Protein 8DA2 (pdb70)

B-factor: mean 74.48, std 12.37, range [30.0, 143.14]

Foldseek 3Di:
DADAPVLNVVLVVLLVVVVVVLVVQADCPAQLADADADLELVRLQVPDDDPPPGFFAYSVLLQLQLLLLQQQLHLFARGSGGHLSQQQSLLLSCQLPVHRSHSHPDPVSVVVSCVVDPDTFKDKDFAAPCLQPWPADCDQDQDVVVNVPDPANTHNASLRVVSLVQSHDSVVQCVSVVPDPSNDGRDMGMGGPHDHAFDLQFAAWECEQVSQKIWTAGSVSRTRHMFRKHFFDPPAAADAGKAFAAAQDPPDDDDDDCVPDDAAQPPPVGHDDDDDDDDDEDEAEDDDPVHDGRGHIYGHHNVVVSVRVRDDGGHMYGYHD

Sequence (321 aa):
QTQITAQEQNDLNRASTTLQNLQKAEDPNADSGIAAVSWTLDGLNNAEWYENIGKGQLPVYARAHVMLNNAHASPGAIDGMSGKNTLKAIASFQQMNGLSPTGELTKETWDALVAKQNKPAFIEYTITDADLKGPYAQSIPSDYALQAKMKGLYYTRVSEMLGEKFHIDEAFLKKINPTATFKKVGEKIIVPNVRNDLPEDIHLIIAHKGAKQLYLFNSRNQMIASFPATIGSTDTPSPTGTYKVVGVARNPWYSYSPLSLPPGPNAPVGNIWIGLSKKSFGIHGTPNPSLISHGCIRLTNWDANDLGNKVRSGVTVKFLE

Solvent-accessible surface area: 18037 Å² total; per-residue (Å²): 148,134,110,68,58,81,105,26,83,67,10,2,80,97,0,8,70,38,1,79,82,11,66,162,43,41,47,96,114,5,64,1,9,59,66,107,144,56,36,79,52,97,23,0,27,100,9,134,65,103,135,143,24,19,107,10,60,30,19,4,3,0,38,2,4,0,3,0,1,23,9,40,0,1,4,1,40,0,41,0,66,2,15,143,71,4,4,19,0,1,4,0,0,2,54,55,48,78,29,79,28,24,0,79,13,35,91,114,1,12,68,31,0,44,84,133,22,160,70,71,1,1,61,105,40,63,0,48,80,76,8,49,158,34,92,58,13,185,64,37,36,92,78,108,49,97,28,72,160,58,184,19,107,74,72,30,95,21,4,21,45,0,2,37,88,26,18,4,50,37,70,4,0,90,93,2,12,114,126,22,77,14,162,141,69,44,32,126,3,28,0,0,22,26,147,13,72,6,42,97,62,10,63,2,0,0,0,1,51,34,4,119,2,0,2,0,0,3,59,137,37,105,5,19,0,0,0,15,7,62,10,11,37,125,149,64,87,10,12,133,34,48,87,93,28,134,52,71,82,125,147,102,238,174,104,128,98,148,220,108,108,108,133,21,107,149,26,114,93,22,110,133,195,144,52,152,101,201,133,110,61,35,50,77,23,30,71,32,126,95,28,177,99,51,0,36,4,82,3,29,48,24,1,19,69,27,6,12,92,54,17,136,80,32,11,11,10,48,7,21,119

InterPro domains:
  IPR002477 Peptidoglycan binding-like [PF01471] (145-191)
  IPR005490 L,D-transpeptidase catalytic domain [PF03734] (282-410)
  IPR005490 L,D-transpeptidase catalytic domain [PS52029] (281-413)
  IPR005490 L,D-transpeptidase catalytic domain [cd16913] (282-410)
  IPR036365 PGBD-like superfamily [SSF47090] (144-194)
  IPR036366 PGBD superfamily [G3DSA:1.10.101.10] (140-202)
  IPR038063 L,D-transpeptidase catalytic domain-like [G3DSA:2.40.440.10] (278-412)
  IPR038063 L,D-transpeptidase catalytic domain-like [SSF141523] (282-410)
  IPR050979 Bacterial L,D-transpeptidase [PTHR30582] (223-412)

Secondary structure (DSSP, 8-state):
-----HHHHHHHHHHHHHHHHHHHH--TT-GGG------SHHHHHT----S---SSB-HHHHHHHHHHHHTTB--SSB-SB-SHHHHHHHHHHHHTTTS-------HHHHHHHHHT--S-SEEEEE--HHHHH----S---SSHHHHHTSS----SSHHHHHHHHTTB-HHHHHHT-TT--S-STT-EEEEE-------S---EEEEETTTTEEEEE-TTS-EEEEEE-EES-TTS----S-EE------SPPP---------STTSSSTT---PPPP----EE----TT----S-EE--HHHHHHHHHHPPTT-EEEEE-

Organism: Acinetobacter baumannii (NCBI:txid470)

Nearest PDB structures (foldseek):
  8da2-assembly1_A  TM=1.003E+00  e=8.527E-72  Acinetobacter baumannii
  8j65-assembly2_B  TM=6.191E-01  e=1.105E-04  Mycobacterium tuberculosis
  5dcc-assembly2_B  TM=6.128E-01  e=1.819E-04  Mycobacterium tuberculosis CDC1551
  5uwv-assembly6_F  TM=6.429E-01  e=2.643E-04  Mycobacteroides abscessus ATCC 19977
  5ao7-assembly1_A  TM=9.140E-01  e=1.616E-01  Pseudomonas aeruginosa

Radius of gyration: 21.95 Å; Cα contacts (8 Å, |Δi|>4): 570; chains: 1; bounding box: 51×39×76 Å

Structure (mmCIF, N/CA/C/O backbone):
data_8DA2
#
_entry.id   8DA2
#
_cell.length_a   91.473
_cell.length_b   91.473
_cell.length_c   105.110
_cell.angle_alpha   90.000
_cell.angle_beta   90.000
_cell.angle_gamma   120.000
#
_symmetry.space_group_name_H-M   'P 32 2 1'
#
loop_
_entity.id
_entity.type
_entity.pdbx_description
1 polymer 'L,D-transpeptidase family protein'
2 water water
#
loop_
_atom_site.group_PDB
_atom_site.id
_atom_site.type_symbol
_atom_site.label_atom_id
_atom_site.label_alt_id
_atom_site.label_comp_id
_atom_site.label_asym_id
_atom_site.label_entity_id
_atom_site.label_seq_id
_atom_site.pdbx_PDB_ins_code
_atom_site.Cartn_x
_atom_site.Cartn_y
_atom_site.Cartn_z
_atom_site.occupancy
_atom_site.B_iso_or_equiv
_atom_site.auth_seq_id
_atom_site.auth_comp_id
_atom_site.auth_asym_id
_atom_site.auth_atom_id
_atom_site.pdbx_PDB_model_num
ATOM 1 N N . GLN A 1 37 ? -27.266 24.375 -23.391 1.00 30.00 37 GLN A N 1
ATOM 2 C CA . GLN A 1 37 ? -26.225 24.765 -22.410 1.00 30.00 37 GLN A CA 1
ATOM 3 C C . GLN A 1 37 ? -26.260 26.281 -22.188 1.00 30.00 37 GLN A C 1
ATOM 4 O O . GLN A 1 37 ? -25.526 26.759 -21.306 1.00 30.00 37 GLN A O 1
ATOM 6 N N . THR A 1 38 ? -27.076 27.002 -22.960 1.00 131.16 38 THR A N 1
ATOM 7 C CA . THR A 1 38 ? -27.229 28.467 -22.774 1.00 130.98 38 THR A CA 1
ATOM 8 C C . THR A 1 38 ? -28.637 28.840 -23.220 1.00 132.82 38 THR A C 1
ATOM 9 O O . THR A 1 38 ? -28.874 30.027 -23.495 1.00 137.98 38 THR A O 1
ATOM 13 N N . GLN A 1 39 ? -29.533 27.855 -23.270 1.00 136.15 39 GLN A N 1
ATOM 14 C CA . GLN A 1 39 ? -30.910 28.089 -23.774 1.00 137.94 39 GLN A CA 1
ATOM 15 C C . GLN A 1 39 ? -31.689 29.016 -22.843 1.00 135.05 39 GLN A C 1
ATOM 16 O O . GLN A 1 39 ? -31.146 29.384 -21.791 1.00 143.14 39 GLN A O 1
ATOM 22 N N . ILE A 1 40 ? -32.918 29.366 -23.228 1.00 120.25 40 ILE A N 1
ATOM 23 C CA . ILE A 1 40 ? -33.801 30.210 -22.373 1.00 110.90 40 ILE A CA 1
ATOM 24 C C . ILE A 1 40 ? -35.164 30.309 -23.068 1.00 105.58 40 ILE A C 1
ATOM 25 O O . ILE A 1 40 ? -35.418 31.308 -23.761 1.00 121.06 40 ILE A O 1
ATOM 30 N N . THR A 1 41 ? -36.003 29.288 -22.907 1.00 95.98 41 THR A N 1
ATOM 31 C CA . THR A 1 41 ? -37.362 29.350 -23.492 1.00 94.51 41 THR A CA 1
ATOM 32 C C . THR A 1 41 ? -37.964 30.719 -23.189 1.00 90.33 41 THR A C 1
ATOM 33 O O . THR A 1 41 ? -37.683 31.268 -22.117 1.00 89.62 41 THR A O 1
ATOM 37 N N . ALA A 1 42 ? -38.775 31.237 -24.103 1.00 90.62 42 ALA A N 1
ATOM 38 C CA . ALA A 1 42 ? -39.438 32.536 -23.873 1.00 89.97 42 ALA A CA 1
ATOM 39 C C . ALA A 1 42 ? -40.194 32.491 -22.547 1.00 88.08 42 ALA A C 1
ATOM 40 O O . ALA A 1 42 ? -40.093 33.451 -21.779 1.00 87.20 42 ALA A O 1
ATOM 42 N N . GLN A 1 43 ? -40.936 31.411 -22.311 1.00 88.02 43 GLN A N 1
ATOM 43 C CA . GLN A 1 43 ? -41.698 31.277 -21.047 1.00 87.11 43 GLN A CA 1
ATOM 44 C C . GLN A 1 43 ? -40.782 31.700 -19.905 1.00 85.37 43 GLN A C 1
ATOM 45 O O . GLN A 1 43 ? -41.191 32.554 -19.113 1.00 83.56 43 GLN A O 1
ATOM 51 N N . GLU A 1 44 ? -39.584 31.125 -19.851 1.00 86.70 44 GLU A N 1
ATOM 52 C CA . GLU A 1 44 ? -38.615 31.506 -18.798 1.00 87.51 44 GLU A CA 1
ATOM 53 C C . GLU A 1 44 ? -38.481 33.025 -18.802 1.00 84.37 44 GLU A C 1
ATOM 54 O O . GLU A 1 44 ? -38.858 33.657 -17.807 1.00 83.32 44 GLU A O 1
ATOM 60 N N . GLN A 1 45 ? -37.966 33.573 -19.898 1.00 86.66 45 GLN A N 1
ATOM 61 C CA . GLN A 1 45 ? -37.777 35.038 -19.989 1.00 87.06 45 GLN A CA 1
ATOM 62 C C . GLN A 1 45 ? -39.037 35.717 -19.465 1.00 85.30 45 GLN A C 1
ATOM 63 O O . GLN A 1 45 ? -38.932 36.543 -18.546 1.00 84.81 45 GLN A O 1
ATOM 69 N N . ASN A 1 46 ? -40.182 35.369 -20.040 1.00 84.78 46 ASN A N 1
ATOM 70 C CA . ASN A 1 46 ? -41.462 35.958 -19.584 1.00 86.34 46 ASN A CA 1
ATOM 71 C C . ASN A 1 46 ? -41.569 35.776 -18.075 1.00 82.29 46 ASN A C 1
ATOM 72 O O . ASN A 1 46 ? -41.761 36.781 -17.375 1.00 81.37 46 ASN A O 1
ATOM 77 N N . ASP A 1 47 ? -41.439 34.537 -17.599 1.00 82.25 47 ASP A N 1
ATOM 78 C CA . ASP A 1 47 ? -41.642 34.318 -16.168 1.00 80.37 47 ASP A CA 1
ATOM 79 C C . ASP A 1 47 ? -40.767 35.248 -15.335 1.00 79.71 47 ASP A C 1
ATOM 80 O O . ASP A 1 47 ? -41.217 35.799 -14.325 1.00 78.62 47 ASP A O 1
ATOM 85 N N . LEU A 1 48 ? -39.523 35.453 -15.773 1.00 80.62 48 LEU A N 1
ATOM 86 C CA . LEU A 1 48 ? -38.591 36.339 -15.085 1.00 80.35 48 LEU A CA 1
ATOM 87 C C . LEU A 1 48 ? -39.015 37.802 -15.199 1.00 80.36 48 LEU A C 1
ATOM 88 O O . LEU A 1 48 ? -38.926 38.555 -14.225 1.00 79.56 48 LEU A O 1
ATOM 93 N N . ASN A 1 49 ? -39.456 38.229 -16.388 1.00 81.35 49 ASN A N 1
ATOM 94 C CA . ASN A 1 49 ? -39.931 39.600 -16.564 1.00 81.45 49 ASN A CA 1
ATOM 95 C C . ASN A 1 49 ? -41.105 39.883 -15.644 1.00 80.18 49 ASN A C 1
ATOM 96 O O . ASN A 1 49 ? -41.172 40.933 -14.992 1.00 79.71 49 ASN A O 1
ATOM 101 N N . ARG A 1 50 ? -42.048 38.947 -15.594 1.00 79.70 50 ARG A N 1
ATOM 102 C CA . ARG A 1 50 ? -43.176 39.065 -14.694 1.00 78.52 50 ARG A CA 1
ATOM 103 C C . ARG A 1 50 ? -42.702 39.293 -13.271 1.00 77.46 50 ARG A C 1
ATOM 104 O O . ARG A 1 50 ? -43.116 40.246 -12.602 1.00 76.91 50 ARG A O 1
ATOM 112 N N . ALA A 1 51 ? -41.807 38.426 -12.804 1.00 77.26 51 ALA A N 1
ATOM 113 C CA . ALA A 1 51 ? -41.346 38.498 -11.427 1.00 76.30 51 ALA A CA 1
ATOM 114 C C . ALA A 1 51 ? -40.666 39.833 -11.145 1.00 76.48 51 ALA A C 1
ATOM 115 O O . ALA A 1 51 ? -41.020 40.528 -10.185 1.00 75.73 51 ALA A O 1
ATOM 117 N N . SER A 1 52 ? -39.721 40.234 -11.999 1.00 77.56 52 SER A N 1
ATOM 118 C CA . SER A 1 52 ? -38.936 41.440 -11.743 1.00 77.83 52 SER A CA 1
ATOM 119 C C . SER A 1 52 ? -39.783 42.703 -11.682 1.00 77.72 52 SER A C 1
ATOM 120 O O . SER A 1 52 ? -39.312 43.723 -11.175 1.00 77.72 52 SER A O 1
ATOM 123 N N . THR A 1 53 ? -41.010 42.671 -12.193 1.00 77.71 53 THR A N 1
ATOM 124 C CA . THR A 1 53 ? -41.883 43.836 -12.103 1.00 77.62 53 THR A CA 1
ATOM 125 C C . THR A 1 53 ? -42.626 43.871 -10.776 1.00 76.38 53 THR A C 1
ATOM 126 O O . THR A 1 53 ? -42.886 44.947 -10.228 1.00 76.20 53 THR A O 1
ATOM 130 N N . THR A 1 54 ? -42.996 42.700 -10.269 1.00 75.62 54 THR A N 1
ATOM 131 C CA . THR A 1 54 ? -43.429 42.593 -8.890 1.00 74.49 54 THR A CA 1
ATOM 132 C C . THR A 1 54 ? -42.374 43.164 -7.939 1.00 74.29 54 THR A C 1
ATOM 133 O O . THR A 1 54 ? -42.699 43.944 -7.035 1.00 73.82 54 THR A O 1
ATOM 137 N N . LEU A 1 55 ? -41.099 42.842 -8.172 1.00 74.75 55 LEU A N 1
ATOM 138 C CA . LEU A 1 55 ? -40.028 43.351 -7.323 1.00 74.65 55 LEU A CA 1
ATOM 139 C C . LEU A 1 55 ? -39.838 44.854 -7.481 1.00 75.22 55 LEU A C 1
ATOM 140 O O . LEU A 1 55 ? -39.745 45.579 -6.487 1.00 75.71 55 LEU A O 1
ATOM 145 N N . GLN A 1 56 ? -39.723 45.342 -8.715 1.00 76.23 56 GLN A N 1
ATOM 146 C CA . GLN A 1 56 ? -39.518 46.775 -8.913 1.00 76.88 56 GLN A CA 1
ATOM 147 C C . GLN A 1 56 ? -40.625 47.572 -8.247 1.00 76.35 56 GLN A C 1
ATOM 148 O O . GLN A 1 56 ? -40.369 48.625 -7.649 1.00 80.49 56 GLN A O 1
ATOM 154 N N . ASN A 1 57 ? -41.866 47.078 -8.331 1.00 75.87 57 ASN A N 1
ATOM 155 C CA . ASN A 1 57 ? -42.967 47.685 -7.582 1.00 77.38 57 ASN A CA 1
ATOM 156 C C . ASN A 1 57 ? -42.801 47.505 -6.084 1.00 74.39 57 ASN A C 1
ATOM 157 O O . ASN A 1 57 ? -42.988 48.456 -5.319 1.00 77.77 57 ASN A O 1
ATOM 162 N N . LEU A 1 58 ? -42.493 46.282 -5.646 1.00 73.78 58 LEU A N 1
ATOM 163 C CA . LEU A 1 58 ? -42.231 46.040 -4.231 1.00 72.99 58 LEU A CA 1
ATOM 164 C C . LEU A 1 58 ? -41.283 47.075 -3.660 1.00 73.32 58 LEU A C 1
ATOM 165 O O . LEU A 1 58 ? -41.531 47.627 -2.585 1.00 76.85 58 LEU A O 1
ATOM 170 N N . GLN A 1 59 ? -40.198 47.369 -4.369 1.00 74.11 59 GLN A N 1
ATOM 171 C CA . GLN A 1 59 ? -39.269 48.361 -3.852 1.00 74.50 59 GLN A CA 1
ATOM 172 C C . GLN A 1 59 ? -39.881 49.752 -3.847 1.00 74.89 59 GLN A C 1
ATOM 173 O O . GLN A 1 59 ? -39.617 50.548 -2.940 1.00 77.98 59 GLN A O 1
ATOM 179 N N . LYS A 1 60 ? -40.698 50.074 -4.842 1.00 75.88 60 LYS A N 1
ATOM 180 C CA . LYS A 1 60 ? -41.337 51.381 -4.812 1.00 76.36 60 LYS A CA 1
ATOM 181 C C . LYS A 1 60 ? -42.253 51.546 -3.603 1.00 74.97 60 LYS A C 1
ATOM 182 O O . LYS A 1 60 ? -42.483 52.678 -3.165 1.00 75.28 60 LYS A O 1
ATOM 188 N N . ALA A 1 61 ? -42.755 50.445 -3.041 1.00 74.06 61 ALA A N 1
ATOM 189 C CA . ALA A 1 61 ? -43.689 50.505 -1.920 1.00 75.94 61 ALA A CA 1
ATOM 190 C C . ALA A 1 61 ? -43.011 50.623 -0.561 1.00 73.76 61 ALA A C 1
ATOM 191 O O . ALA A 1 61 ? -43.642 51.117 0.377 1.00 72.81 61 ALA A O 1
ATOM 193 N N . GLU A 1 62 ? -41.764 50.159 -0.436 1.00 74.75 62 GLU A N 1
ATOM 194 C CA . GLU A 1 62 ? -41.015 50.249 0.811 1.00 72.82 62 GLU A CA 1
ATOM 195 C C . GLU A 1 62 ? -40.993 51.677 1.335 1.00 75.28 62 GLU A C 1
ATOM 196 O O . GLU A 1 62 ? -40.859 52.634 0.568 1.00 77.68 62 GLU A O 1
ATOM 202 N N . ASP A 1 63 ? -41.129 51.809 2.662 1.00 76.51 63 ASP A N 1
ATOM 203 C CA . ASP A 1 63 ? -41.042 53.078 3.373 1.00 77.64 63 ASP A CA 1
ATOM 204 C C . ASP A 1 63 ? -39.673 53.158 4.033 1.00 79.66 63 ASP A C 1
ATOM 205 O O . ASP A 1 63 ? -39.462 52.539 5.087 1.00 82.67 63 ASP A O 1
ATOM 210 N N . PRO A 1 64 ? -38.716 53.903 3.468 1.00 81.41 64 PRO A N 1
ATOM 211 C CA . PRO A 1 64 ? -37.385 54.004 4.100 1.00 82.49 64 PRO A CA 1
ATOM 212 C C . PRO A 1 64 ? -37.424 54.568 5.516 1.00 85.46 64 PRO A C 1
ATOM 213 O O . PRO A 1 64 ? -36.493 54.327 6.303 1.00 80.63 64 PRO A O 1
ATOM 217 N N . ASN A 1 65 ? -38.487 55.295 5.857 1.00 87.80 65 ASN A N 1
ATOM 218 C CA . ASN A 1 65 ? -38.643 55.989 7.124 1.00 87.79 65 ASN A CA 1
ATOM 219 C C . ASN A 1 65 ? -39.229 55.113 8.220 1.00 89.42 65 ASN A C 1
ATOM 220 O O . ASN A 1 65 ? -39.221 55.522 9.389 1.00 88.47 65 ASN A O 1
ATOM 225 N N . ALA A 1 66 ? -39.743 53.937 7.868 1.00 81.78 66 ALA A N 1
ATOM 226 C CA . ALA A 1 66 ? -40.339 53.052 8.850 1.00 76.18 66 ALA A CA 1
ATOM 227 C C . ALA A 1 66 ? -39.356 52.802 9.983 1.00 81.02 66 ALA A C 1
ATOM 228 O O . ALA A 1 66 ? -38.162 52.579 9.749 1.00 81.39 66 ALA A O 1
ATOM 230 N N . ASP A 1 67 ? -39.858 52.885 11.219 1.00 77.51 67 ASP A N 1
ATOM 231 C CA . ASP A 1 67 ? -38.984 52.700 12.371 1.00 74.72 67 ASP A CA 1
ATOM 232 C C . ASP A 1 67 ? -38.216 51.391 12.282 1.00 75.71 67 ASP A C 1
ATOM 233 O O . ASP A 1 67 ? -37.054 51.321 12.700 1.00 78.14 67 ASP A O 1
ATOM 238 N N . SER A 1 68 ? -38.833 50.352 11.724 1.00 72.65 68 SER A N 1
ATOM 239 C CA . SER A 1 68 ? -38.170 49.059 11.670 1.00 71.42 68 SER A CA 1
ATOM 240 C C . SER A 1 68 ? -36.969 49.027 10.740 1.00 71.20 68 SER A C 1
ATOM 241 O O . SER A 1 68 ? -36.318 47.981 10.650 1.00 70.89 68 SER A O 1
ATOM 244 N N . GLY A 1 69 ? -36.634 50.127 10.073 1.00 71.89 69 GLY A N 1
ATOM 245 C CA . GLY A 1 69 ? -35.565 50.087 9.097 1.00 73.04 69 GLY A CA 1
ATOM 246 C C . GLY A 1 69 ? -34.313 50.825 9.514 1.00 75.05 69 GLY A C 1
ATOM 247 O O . GLY A 1 69 ? -33.316 50.830 8.791 1.00 81.70 69 GLY A O 1
ATOM 248 N N . ILE A 1 70 ? -34.341 51.446 10.677 1.00 74.28 70 ILE A N 1
ATOM 249 C CA . ILE A 1 70 ? -33.261 52.324 11.093 1.00 75.99 70 ILE A CA 1
ATOM 250 C C . ILE A 1 70 ? -32.494 51.654 12.223 1.00 77.07 70 ILE A C 1
ATOM 251 O O . ILE A 1 70 ? -33.073 50.911 13.020 1.00 79.88 70 ILE A O 1
ATOM 256 N N . ALA A 1 71 ? -31.178 51.875 12.266 1.00 78.47 71 ALA A N 1
ATOM 257 C CA . ALA A 1 71 ? -30.354 51.403 13.375 1.00 79.68 71 ALA A CA 1
ATOM 258 C C . ALA A 1 71 ? -30.243 52.490 14.439 1.00 90.31 71 ALA A C 1
ATOM 259 O O . ALA A 1 71 ? -30.331 53.682 14.135 1.00 94.25 71 ALA A O 1
ATOM 261 N N . ALA A 1 72 ? -30.030 52.073 15.691 1.00 86.98 72 ALA A N 1
ATOM 262 C CA . ALA A 1 72 ? -29.876 53.028 16.786 1.00 82.26 72 ALA A CA 1
ATOM 263 C C . ALA A 1 72 ? -28.435 53.079 17.313 1.00 89.95 72 ALA A C 1
ATOM 264 O O . ALA A 1 72 ? -27.506 53.478 16.597 1.00 92.03 72 ALA A O 1
ATOM 266 N N . VAL A 1 94 ? -36.741 46.700 29.863 1.00 84.50 94 VAL A N 1
ATOM 267 C CA . VAL A 1 94 ? -36.909 45.575 28.949 1.00 78.64 94 VAL A CA 1
ATOM 268 C C . VAL A 1 94 ? -36.408 44.261 29.537 1.00 79.71 94 VAL A C 1
ATOM 269 O O . VAL A 1 94 ? -35.444 44.216 30.310 1.00 80.60 94 VAL A O 1
ATOM 273 N N . SER A 1 95 ? -37.069 43.180 29.141 1.00 76.85 95 SER A N 1
ATOM 274 C CA . SER A 1 95 ? -36.842 41.857 29.707 1.00 72.68 95 SER A CA 1
ATOM 275 C C . SER A 1 95 ? -36.393 40.905 28.607 1.00 76.09 95 SER A C 1
ATOM 276 O O . SER A 1 95 ? -37.133 40.669 27.644 1.00 71.50 95 SER A O 1
ATOM 279 N N . TRP A 1 96 ? -35.198 40.334 28.765 1.00 77.57 96 TRP A N 1
ATOM 280 C CA . TRP A 1 96 ? -34.632 39.418 27.779 1.00 71.60 96 TRP A CA 1
ATOM 281 C C . TRP A 1 96 ? -34.679 37.959 28.245 1.00 71.91 96 TRP A C 1
ATOM 282 O O . TRP A 1 96 ? -33.826 37.147 27.874 1.00 70.25 96 TRP A O 1
ATOM 293 N N . THR A 1 97 ? -35.662 37.616 29.071 1.00 74.31 97 THR A N 1
ATOM 294 C CA . THR A 1 97 ? -35.860 36.227 29.442 1.00 73.11 97 THR A CA 1
ATOM 295 C C . THR A 1 97 ? -36.577 35.492 28.313 1.00 69.27 97 THR A C 1
ATOM 296 O O . THR A 1 97 ? -37.117 36.098 27.395 1.00 68.94 97 THR A O 1
ATOM 300 N N . LEU A 1 98 ? -36.592 34.161 28.421 1.00 69.00 98 LEU A N 1
ATOM 301 C CA . LEU A 1 98 ? -37.396 33.315 27.547 1.00 68.30 98 LEU A CA 1
ATOM 302 C C . LEU A 1 98 ? -38.885 33.622 27.657 1.00 68.07 98 LEU A C 1
ATOM 303 O O . LEU A 1 98 ? -39.623 33.513 26.681 1.00 67.53 98 LEU A O 1
ATOM 308 N N . ASP A 1 99 ? -39.367 34.024 28.812 1.00 71.54 99 ASP A N 1
ATOM 309 C CA . ASP A 1 99 ? -40.787 34.305 28.894 1.00 69.79 99 ASP A CA 1
ATOM 310 C C . ASP A 1 99 ? -41.070 35.653 28.313 1.00 69.77 99 ASP A C 1
ATOM 311 O O . ASP A 1 99 ? -42.053 35.847 27.646 1.00 68.01 99 ASP A O 1
ATOM 316 N N . GLY A 1 100 ? -40.198 36.600 28.561 1.00 69.37 100 GLY A N 1
ATOM 317 C CA . GLY A 1 100 ? -40.406 37.920 28.023 1.00 72.68 100 GLY A CA 1
ATOM 318 C C . GLY A 1 100 ? -40.362 37.932 26.513 1.00 70.29 100 GLY A C 1
ATOM 319 O O . GLY A 1 100 ? -41.173 38.555 25.864 1.00 68.34 100 GLY A O 1
ATOM 320 N N . LEU A 1 101 ? -39.389 37.238 25.955 1.00 73.32 101 LEU A N 1
ATOM 321 C CA . LEU A 1 101 ? -39.235 37.165 24.524 1.00 67.77 101 LEU A CA 1
ATOM 322 C C . LEU A 1 101 ? -40.475 36.620 23.892 1.00 67.63 101 LEU A C 1
ATOM 323 O O . LEU A 1 101 ? -41.101 37.281 23.104 1.00 70.66 101 LEU A O 1
ATOM 328 N N . ASN A 1 102 ? -40.896 35.437 24.313 1.00 66.83 102 ASN A N 1
ATOM 329 C CA . ASN A 1 102 ? -42.073 34.761 23.768 1.00 71.78 102 ASN A CA 1
ATOM 330 C C . ASN A 1 102 ? -43.435 35.391 23.948 1.00 66.36 102 ASN A C 1
ATOM 331 O O . ASN A 1 102 ? -44.385 34.934 23.373 1.00 66.01 102 ASN A O 1
ATOM 336 N N . ASN A 1 103 ? -43.546 36.393 24.793 1.00 66.86 103 ASN A N 1
ATOM 337 C CA . ASN A 1 103 ? -44.780 37.069 25.039 1.00 71.74 103 ASN A CA 1
ATOM 338 C C . ASN A 1 103 ? -44.592 38.528 24.740 1.00 70.20 103 ASN A C 1
ATOM 339 O O . ASN A 1 103 ? -45.238 39.354 25.335 1.00 68.02 103 ASN A O 1
ATOM 344 N N . ALA A 1 104 ? -43.725 38.860 23.793 1.00 70.99 104 ALA A N 1
ATOM 345 C CA . ALA A 1 104 ? -43.494 40.250 23.420 1.00 68.45 104 ALA A CA 1
ATOM 346 C C . ALA A 1 104 ? -44.764 40.829 22.836 1.00 69.43 104 ALA A C 1
ATOM 347 O O . ALA A 1 104 ? -45.480 40.145 22.135 1.00 68.98 104 ALA A O 1
ATOM 349 N N . GLU A 1 105 ? -45.004 42.119 23.007 1.00 71.85 105 GLU A N 1
ATOM 350 C CA . GLU A 1 105 ? -46.321 42.594 22.619 1.00 74.03 105 GLU A CA 1
ATOM 351 C C . GLU A 1 105 ? -46.202 43.810 21.724 1.00 75.25 105 GLU A C 1
ATOM 352 O O . GLU A 1 105 ? -45.330 44.658 21.935 1.00 77.96 105 GLU A O 1
ATOM 358 N N . TRP A 1 106 ? -47.084 43.898 20.732 1.00 72.47 106 TRP A N 1
ATOM 359 C CA . TRP A 1 106 ? -47.121 45.103 19.921 1.00 74.55 106 TRP A CA 1
ATOM 360 C C . TRP A 1 106 ? -47.659 46.265 20.752 1.00 73.55 106 TRP A C 1
ATOM 361 O O . TRP A 1 106 ? -48.626 46.120 21.510 1.00 73.61 106 TRP A O 1
ATOM 372 N N . TYR A 1 107 ? -47.054 47.419 20.539 1.00 72.97 107 TYR A N 1
ATOM 373 C CA . TYR A 1 107 ? -47.453 48.619 21.209 1.00 74.98 107 TYR A CA 1
ATOM 374 C C . TYR A 1 107 ? -47.068 49.834 20.400 1.00 75.34 107 TYR A C 1
ATOM 375 O O . TYR A 1 107 ? -46.146 49.799 19.633 1.00 74.14 107 TYR A O 1
ATOM 384 N N . GLU A 1 108 ? -47.784 50.924 20.581 1.00 77.13 108 GLU A N 1
ATOM 385 C CA . GLU A 1 108 ? -47.516 52.139 19.845 1.00 78.02 108 GLU A CA 1
ATOM 386 C C . GLU A 1 108 ? -46.155 52.732 20.125 1.00 78.02 108 GLU A C 1
ATOM 387 O O . GLU A 1 108 ? -45.610 52.582 21.190 1.00 78.71 108 GLU A O 1
ATOM 393 N N . ASN A 1 109 ? -45.633 53.439 19.141 1.00 81.74 109 ASN A N 1
ATOM 394 C CA . ASN A 1 109 ? -44.335 54.076 19.215 1.00 79.65 109 ASN A CA 1
ATOM 395 C C . ASN A 1 109 ? -43.223 53.174 19.666 1.00 76.63 109 ASN A C 1
ATOM 396 O O . ASN A 1 109 ? -42.475 53.523 20.545 1.00 77.53 109 ASN A O 1
ATOM 401 N N . ILE A 1 110 ? -43.088 52.023 19.041 1.00 74.62 110 ILE A N 1
ATOM 402 C CA . ILE A 1 110 ? -42.026 51.122 19.405 1.00 73.33 110 ILE A CA 1
ATOM 403 C C . ILE A 1 110 ? -40.699 51.787 19.169 1.00 73.58 110 ILE A C 1
ATOM 404 O O . ILE A 1 110 ? -39.825 51.731 20.002 1.00 74.10 110 ILE A O 1
ATOM 409 N N . GLY A 1 111 ? -40.541 52.391 18.007 1.00 73.34 111 GLY A N 1
ATOM 410 C CA . GLY A 1 111 ? -39.318 53.082 17.679 1.00 73.84 111 GLY A CA 1
ATOM 411 C C . GLY A 1 111 ? -38.214 52.204 17.162 1.00 72.28 111 GLY A C 1
ATOM 412 O O . GLY A 1 111 ? -38.437 51.080 16.774 1.00 72.47 111 GLY A O 1
ATOM 413 N N . LYS A 1 112 ? -37.008 52.740 17.159 1.00 72.98 112 LYS A N 1
ATOM 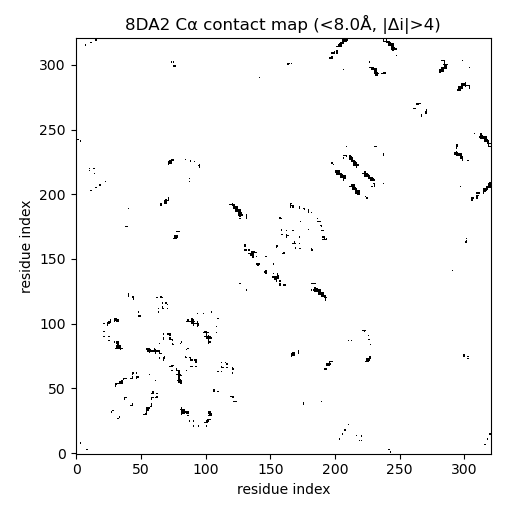414 C CA . LYS A 1 112 ? -35.849 52.028 16.681 1.00 72.74 112 LYS A CA 1
ATOM 415 C C . LYS A 1 112 ? -35.062 51.469 17.822 1.00 73.31 112 LYS A C 1
ATOM 416 O O . LYS A 1 112 ? -35.256 51.848 18.956 1.00 79.53 112 LYS A O 1
ATOM 422 N N . GLY A 1 113 ? -34.143 50.578 17.511 1.00 74.66 113 GLY A N 1
ATOM 423 C CA . GLY A 1 113 ? -33.315 49.961 18.536 1.00 71.30 113 GLY A CA 1
ATOM 424 C C . GLY A 1 113 ? -33.420 48.451 18.649 1.00 70.41 113 GLY A C 1
ATOM 425 O O . GLY A 1 113 ? -33.888 47.793 17.714 1.00 70.21 113 GLY A O 1
ATOM 426 N N . GLN A 1 114 ? -32.996 47.896 19.801 1.00 71.84 114 GLN A N 1
ATOM 427 C CA . GLN A 1 114 ? -32.945 46.452 20.053 1.00 67.49 114 GLN A CA 1
ATOM 428 C C . GLN A 1 114 ? -33.932 46.106 21.161 1.00 67.94 114 GLN A C 1
ATOM 429 O O . GLN A 1 114 ? -33.659 46.343 22.341 1.00 72.81 114 GLN A O 1
ATOM 435 N N . LEU A 1 115 ? -35.065 45.528 20.785 1.00 67.25 115 LEU A N 1
ATOM 436 C CA . LEU A 1 115 ? -36.185 45.320 21.684 1.00 67.85 115 LEU A CA 1
ATOM 437 C C . LEU A 1 115 ? -36.688 43.890 21.591 1.00 66.74 115 LEU A C 1
ATOM 438 O O . LEU A 1 115 ? -36.682 43.298 20.514 1.00 66.68 115 LEU A O 1
ATOM 443 N N . PRO A 1 116 ? -37.144 43.319 22.700 1.00 67.25 116 PRO A N 1
ATOM 444 C CA . PRO A 1 116 ? -37.751 41.981 22.633 1.00 66.47 116 PRO A CA 1
ATOM 445 C C . PRO A 1 116 ? -38.795 41.847 21.543 1.00 65.84 116 PRO A C 1
ATOM 446 O O . PRO A 1 116 ? -38.933 40.763 20.964 1.00 64.89 116 PRO A O 1
ATOM 450 N N . VAL A 1 117 ? -39.530 42.918 21.235 1.00 66.48 117 VAL A N 1
ATOM 451 C CA . VAL A 1 117 ? -40.572 42.826 20.218 1.00 66.03 117 VAL A CA 1
ATOM 452 C C . VAL A 1 117 ? -39.959 42.571 18.844 1.00 64.77 117 VAL A C 1
ATOM 453 O O . VAL A 1 117 ? -40.425 41.704 18.092 1.00 63.98 117 VAL A O 1
ATOM 457 N N . TYR A 1 118 ? -38.885 43.290 18.506 1.00 64.72 118 TYR A N 1
ATOM 458 C CA . TYR A 1 118 ? -38.255 43.047 17.211 1.00 64.01 118 TYR A CA 1
ATOM 459 C C . TYR A 1 118 ? -37.645 41.653 17.152 1.00 62.73 118 TYR A C 1
ATOM 460 O O . TYR A 1 118 ? -37.682 41.017 16.094 1.00 65.91 118 TYR A O 1
ATOM 469 N N . ALA A 1 119 ? -37.116 41.144 18.265 1.00 62.97 119 ALA A N 1
ATOM 470 C CA . ALA A 1 119 ? -36.556 39.796 18.246 1.00 62.26 119 ALA A CA 1
ATOM 471 C C . ALA A 1 119 ? -37.633 38.728 18.109 1.00 61.99 119 ALA A C 1
ATOM 472 O O . ALA A 1 119 ? -37.378 37.662 17.536 1.00 64.51 119 ALA A O 1
ATOM 474 N N . ARG A 1 120 ? -38.829 38.966 18.635 1.00 62.64 120 ARG A N 1
ATOM 475 C CA . ARG A 1 120 ? -39.886 37.990 18.405 1.00 62.52 120 ARG A CA 1
ATOM 476 C C . ARG A 1 120 ? -40.307 38.013 16.938 1.00 64.40 120 ARG A C 1
ATOM 477 O O . ARG A 1 120 ? -40.454 36.957 16.301 1.00 61.78 120 ARG A O 1
ATOM 485 N N . ALA A 1 121 ? -40.457 39.216 16.379 1.00 62.51 121 ALA A N 1
ATOM 486 C CA . ALA A 1 121 ? -40.733 39.364 14.955 1.00 61.48 121 ALA A CA 1
ATOM 487 C C . ALA A 1 121 ? -39.707 38.614 14.115 1.00 61.99 121 ALA A C 1
ATOM 488 O O . ALA A 1 121 ? -40.072 37.840 13.222 1.00 62.94 121 ALA A O 1
ATOM 490 N N . HIS A 1 122 ? -38.416 38.815 14.401 1.00 61.27 122 HIS A N 1
ATOM 491 C CA . HIS A 1 122 ? -37.358 38.145 13.651 1.00 59.84 122 HIS A CA 1
ATOM 492 C C . HIS A 1 122 ? -37.631 36.650 13.515 1.00 59.57 122 HIS A C 1
ATOM 493 O O . HIS A 1 122 ? -37.708 36.126 12.402 1.00 67.78 122 HIS A O 1
ATOM 500 N N . VAL A 1 123 ? -37.813 35.944 14.632 1.00 63.15 123 VAL A N 1
ATOM 501 C CA . VAL A 1 123 ? -38.062 34.503 14.532 1.00 64.60 123 VAL A CA 1
ATOM 502 C C . VAL A 1 123 ? -39.271 34.220 13.643 1.00 63.54 123 VAL A C 1
ATOM 503 O O . VAL A 1 123 ? -39.246 33.314 12.799 1.00 62.82 123 VAL A O 1
ATOM 507 N N . MET A 1 124 ? -40.340 35.007 13.817 1.00 62.57 124 MET A N 1
ATOM 508 C CA . MET A 1 124 ? -41.613 34.776 13.144 1.00 64.13 124 MET A CA 1
ATOM 509 C C . MET A 1 124 ? -41.505 35.011 11.639 1.00 68.78 124 MET A C 1
ATOM 510 O O . MET A 1 124 ? -42.100 34.281 10.832 1.00 63.78 124 MET A O 1
ATOM 515 N N . LEU A 1 125 ? -40.776 36.056 11.255 1.00 64.13 125 LEU A N 1
ATOM 516 C CA . LEU A 1 125 ? -40.421 36.271 9.868 1.00 59.27 125 LEU A CA 1
ATOM 517 C C . LEU A 1 125 ? -39.673 35.068 9.310 1.00 62.03 125 LEU A C 1
ATOM 518 O O . LEU A 1 125 ? -40.125 34.422 8.358 1.00 66.54 125 LEU A O 1
ATOM 523 N N . ASN A 1 126 ? -38.512 34.764 9.902 1.00 58.82 126 ASN A N 1
ATOM 524 C CA . ASN A 1 126 ? -37.680 33.632 9.479 1.00 60.35 126 ASN A CA 1
ATOM 525 C C . ASN A 1 126 ? -38.503 32.366 9.232 1.00 62.66 126 ASN A C 1
ATOM 526 O O . ASN A 1 126 ? -38.203 31.595 8.315 1.00 70.80 126 ASN A O 1
ATOM 531 N N . ASN A 1 127 ? -39.561 32.149 10.006 1.00 64.03 127 ASN A N 1
ATOM 532 C CA . ASN A 1 127 ? -40.358 30.938 9.852 1.00 65.83 127 ASN A CA 1
ATOM 533 C C . ASN A 1 127 ? -41.371 31.070 8.740 1.00 67.51 127 ASN A C 1
ATOM 534 O O . ASN A 1 127 ? -41.827 30.048 8.212 1.00 68.03 127 ASN A O 1
ATOM 539 N N . ALA A 1 128 ? -41.759 32.304 8.423 1.00 65.54 128 ALA A N 1
ATOM 540 C CA . ALA A 1 128 ? -42.642 32.632 7.316 1.00 63.92 128 ALA A CA 1
ATOM 541 C C . ALA A 1 128 ? -41.881 32.808 5.995 1.00 65.80 128 ALA A C 1
ATOM 542 O O . ALA A 1 128 ? -42.463 33.282 5.007 1.00 67.60 128 ALA A O 1
ATOM 544 N N . HIS A 1 129 ? -40.605 32.415 5.961 1.00 67.17 129 HIS A N 1
ATOM 545 C CA . HIS A 1 129 ? -39.739 32.377 4.785 1.00 67.61 129 HIS A CA 1
ATOM 546 C C . HIS A 1 129 ? -39.267 33.756 4.344 1.00 64.94 129 HIS A C 1
ATOM 547 O O . HIS A 1 129 ? -38.576 33.868 3.316 1.00 62.43 129 HIS A O 1
ATOM 554 N N . ALA A 1 130 ? -39.600 34.811 5.087 1.00 61.66 130 ALA A N 1
ATOM 555 C CA . ALA A 1 130 ? -38.962 36.118 4.916 1.00 59.54 130 ALA A CA 1
ATOM 556 C C . ALA A 1 130 ? -37.837 36.208 5.949 1.00 63.25 130 ALA A C 1
ATOM 557 O O . ALA A 1 130 ? -37.957 36.846 6.996 1.00 58.53 130 ALA A O 1
ATOM 559 N N . SER A 1 131 ? -36.727 35.542 5.643 1.00 63.46 131 SER A N 1
ATOM 560 C CA . SER A 1 131 ? -35.601 35.471 6.567 1.00 58.29 131 SER A CA 1
ATOM 561 C C . SER A 1 131 ? -35.067 36.867 6.866 1.00 58.34 131 SER A C 1
ATOM 562 O O . SER A 1 131 ? -34.836 37.650 5.933 1.00 58.45 131 SER A O 1
ATOM 565 N N . PRO A 1 132 ? -34.851 37.216 8.134 1.00 60.81 132 PRO A N 1
ATOM 566 C CA . PRO A 1 132 ? -34.266 38.516 8.473 1.00 58.68 132 PRO A CA 1
ATOM 567 C C . PRO A 1 132 ? -32.754 38.482 8.594 1.00 58.76 132 PRO A C 1
ATOM 568 O O . PRO A 1 132 ? -32.135 39.534 8.788 1.00 59.14 132 PRO A O 1
ATOM 572 N N . GLY A 1 133 ? -32.161 37.311 8.430 1.00 58.58 133 GLY A N 1
ATOM 573 C CA . GLY A 1 133 ? -30.719 37.177 8.450 1.00 58.78 133 GLY A CA 1
ATOM 574 C C . GLY A 1 133 ? -30.271 36.577 9.768 1.00 62.71 133 GLY A C 1
ATOM 575 O O . GLY A 1 133 ? -30.814 35.560 10.212 1.00 63.77 133 GLY A O 1
ATOM 576 N N . ALA A 1 134 ? -29.279 37.205 10.390 1.00 62.58 134 ALA A N 1
ATOM 577 C CA . ALA A 1 134 ? -28.894 36.888 11.756 1.00 59.42 134 ALA A CA 1
ATOM 578 C C . ALA A 1 134 ? -29.878 37.565 12.699 1.00 61.05 134 ALA A C 1
ATOM 579 O O . ALA A 1 134 ? -30.071 38.786 12.607 1.00 61.01 134 ALA A O 1
ATOM 581 N N . ILE A 1 135 ? -30.514 36.776 13.589 1.00 62.96 135 ILE A N 1
ATOM 582 C CA . ILE A 1 135 ? -31.437 37.351 14.569 1.00 59.77 135 ILE A CA 1
ATOM 583 C C . ILE A 1 135 ? -30.685 38.301 15.488 1.00 61.64 135 ILE A C 1
ATOM 584 O O . ILE A 1 135 ? -29.601 37.992 16.010 1.00 60.66 135 ILE A O 1
ATOM 589 N N . ASP A 1 136 ? -31.290 39.464 15.699 1.00 65.61 136 ASP A N 1
ATOM 590 C CA . ASP A 1 136 ? -30.661 40.618 16.311 1.00 61.61 136 ASP A CA 1
ATOM 591 C C . ASP A 1 136 ? -31.529 41.212 17.386 1.00 62.29 136 ASP A C 1
ATOM 592 O O . ASP A 1 136 ? -31.035 41.773 18.361 1.00 65.54 136 ASP A O 1
ATOM 597 N N . GLY A 1 137 ? -32.833 41.149 17.163 1.00 62.08 137 GLY A N 1
ATOM 598 C CA . GLY A 1 137 ? -33.758 42.017 17.833 1.00 62.88 137 GLY A CA 1
ATOM 599 C C . GLY A 1 137 ? -33.638 43.486 17.501 1.00 63.63 137 GLY A C 1
ATOM 600 O O . GLY A 1 137 ? -34.445 44.266 18.014 1.00 65.09 137 GLY A O 1
ATOM 601 N N . MET A 1 138 ? -32.674 43.919 16.671 1.00 67.03 138 MET A N 1
ATOM 602 C CA . MET A 1 138 ? -32.607 45.348 16.389 1.00 66.17 138 MET A CA 1
ATOM 603 C C . MET A 1 138 ? -33.245 45.690 15.058 1.00 66.57 138 MET A C 1
ATOM 604 O O . MET A 1 138 ? -33.311 44.870 14.139 1.00 66.68 138 MET A O 1
ATOM 609 N N . SER A 1 139 ? -33.703 46.936 14.979 1.00 68.86 139 SER A N 1
ATOM 610 C CA . SER A 1 139 ? -34.150 47.523 13.736 1.00 68.28 139 SER A CA 1
ATOM 611 C C . SER A 1 139 ? -32.952 47.859 12.858 1.00 68.95 139 SER A C 1
ATOM 612 O O . SER A 1 139 ? -31.819 48.032 13.323 1.00 70.98 139 SER A O 1
ATOM 615 N N . GLY A 1 140 ? -33.225 47.980 11.576 1.00 69.96 140 GLY A N 1
ATOM 616 C CA . GLY A 1 140 ? -32.184 48.156 10.587 1.00 71.31 140 GLY A CA 1
ATOM 617 C C . GLY A 1 140 ? -32.721 47.710 9.251 1.00 66.40 140 GLY A C 1
ATOM 618 O O . GLY A 1 140 ? -33.863 47.264 9.139 1.00 65.63 140 GLY A O 1
ATOM 619 N N . LYS A 1 141 ? -31.871 47.829 8.233 1.00 68.17 141 LYS A N 1
ATOM 620 C CA . LYS A 1 141 ? -32.374 47.627 6.877 1.00 67.70 141 LYS A CA 1
ATOM 621 C C . LYS A 1 141 ? -32.883 46.200 6.687 1.00 63.35 141 LYS A C 1
ATOM 622 O O . LYS A 1 141 ? -34.038 46.002 6.295 1.00 65.34 141 LYS A O 1
ATOM 628 N N . ASN A 1 142 ? -32.062 45.193 7.009 1.00 61.95 142 ASN A N 1
ATOM 629 C CA . ASN A 1 142 ? -32.506 43.801 6.889 1.00 60.96 142 ASN A CA 1
ATOM 630 C C . ASN A 1 142 ? -33.906 43.606 7.456 1.00 63.68 142 ASN A C 1
ATOM 631 O O . ASN A 1 142 ? -34.731 42.897 6.869 1.00 63.06 142 ASN A O 1
ATOM 636 N N . THR A 1 143 ? -34.177 44.208 8.622 1.00 61.43 143 THR A N 1
ATOM 637 C CA . THR A 1 143 ? -35.500 44.100 9.227 1.00 63.23 143 THR A CA 1
ATOM 638 C C . THR A 1 143 ? -36.564 44.668 8.303 1.00 61.46 143 THR A C 1
ATOM 639 O O . THR A 1 143 ? -37.632 44.067 8.131 1.00 61.13 143 THR A O 1
ATOM 643 N N . LEU A 1 144 ? -36.293 45.833 7.712 1.00 62.40 144 LEU A N 1
ATOM 644 C CA . LEU A 1 144 ? -37.282 46.492 6.865 1.00 62.86 144 LEU A CA 1
ATOM 645 C C . LEU A 1 144 ? -37.699 45.586 5.715 1.00 64.33 144 LEU A C 1
ATOM 646 O O . LEU A 1 144 ? -38.895 45.370 5.476 1.00 65.24 144 LEU A O 1
ATOM 651 N N . LYS A 1 145 ? -36.715 45.021 5.006 1.00 62.33 145 LYS A N 1
ATOM 652 C CA . LYS A 1 145 ? -37.011 44.246 3.809 1.00 62.53 145 LYS A CA 1
ATOM 653 C C . LYS A 1 145 ? -37.646 42.907 4.135 1.00 62.60 145 LYS A C 1
ATOM 654 O O . LYS A 1 145 ? -38.300 42.323 3.256 1.00 61.05 145 LYS A O 1
ATOM 660 N N . ALA A 1 146 ? -37.468 42.405 5.364 1.00 60.02 146 ALA A N 1
ATOM 661 C CA . ALA A 1 146 ? -38.043 41.109 5.700 1.00 59.52 146 ALA A CA 1
ATOM 662 C C . ALA A 1 146 ? -39.521 41.235 6.027 1.00 59.78 146 ALA A C 1
ATOM 663 O O . ALA A 1 146 ? -40.314 40.354 5.672 1.00 59.62 146 ALA A O 1
ATOM 665 N N . ILE A 1 147 ? -39.908 42.330 6.687 1.00 60.48 147 ILE A N 1
ATOM 666 C CA . ILE A 1 147 ? -41.327 42.613 6.905 1.00 62.53 147 ILE A CA 1
ATOM 667 C C . ILE A 1 147 ? -42.009 42.910 5.571 1.00 61.07 147 ILE A C 1
ATOM 668 O O . ILE A 1 147 ? -43.075 42.360 5.259 1.00 61.12 147 ILE A O 1
ATOM 673 N N . ALA A 1 148 ? -41.391 43.784 4.767 1.00 61.55 148 ALA A N 1
ATOM 674 C CA . ALA A 1 148 ? -41.850 44.050 3.403 1.00 63.02 148 ALA A CA 1
ATOM 675 C C . ALA A 1 148 ? -42.093 42.764 2.620 1.00 61.07 148 ALA A C 1
ATOM 676 O O . ALA A 1 148 ? -43.125 42.614 1.953 1.00 62.10 148 ALA A O 1
ATOM 678 N N . SER A 1 149 ? -41.148 41.824 2.685 1.00 60.44 149 SER A N 1
ATOM 679 C CA . SER A 1 149 ? -41.337 40.558 1.984 1.00 60.12 149 SER A CA 1
ATOM 680 C C . SER A 1 149 ? -42.533 39.803 2.535 1.00 60.16 149 SER A C 1
ATOM 681 O O . SER A 1 149 ? -43.315 39.229 1.770 1.00 60.37 149 SER A O 1
ATOM 684 N N . PHE A 1 150 ? -42.693 39.798 3.871 1.00 63.80 150 PHE A N 1
ATOM 685 C CA . PHE A 1 150 ? -43.796 39.073 4.500 1.00 60.29 150 PHE A CA 1
ATOM 686 C C . PHE A 1 150 ? -45.138 39.710 4.169 1.00 60.96 150 PHE A C 1
ATOM 687 O O . PHE A 1 150 ? -46.122 39.003 3.911 1.00 61.25 150 PHE A O 1
ATOM 695 N N . GLN A 1 151 ? -45.207 41.040 4.211 1.00 61.37 151 GLN A N 1
ATOM 696 C CA . GLN A 1 151 ? -46.420 41.735 3.800 1.00 62.15 151 GLN A CA 1
ATOM 697 C C . GLN A 1 151 ? -46.800 41.390 2.363 1.00 65.04 151 GLN A C 1
ATOM 698 O O . GLN A 1 151 ? -47.958 41.048 2.078 1.00 65.80 151 GLN A O 1
ATOM 704 N N . GLN A 1 152 ? -45.836 41.473 1.439 1.00 61.93 152 GLN A N 1
ATOM 705 C CA . GLN A 1 152 ? -46.134 41.109 0.064 1.00 62.14 152 GLN A CA 1
ATOM 706 C C . GLN A 1 152 ? -46.713 39.705 -0.021 1.00 64.23 152 GLN A C 1
ATOM 707 O O . GLN A 1 152 ? -47.791 39.511 -0.595 1.00 66.78 152 GLN A O 1
ATOM 713 N N . MET A 1 153 ? -46.018 38.708 0.542 1.00 61.49 153 MET A N 1
ATOM 714 C CA . MET A 1 153 ? -46.494 37.334 0.404 1.00 61.62 153 MET A CA 1
ATOM 715 C C . MET A 1 153 ? -47.841 37.106 1.064 1.00 62.16 153 MET A C 1
ATOM 716 O O . MET A 1 153 ? -48.392 36.004 0.946 1.00 62.51 153 MET A O 1
ATOM 721 N N . ASN A 1 154 ? -48.377 38.098 1.776 1.00 62.41 154 ASN A N 1
ATOM 722 C CA . ASN A 1 154 ? -49.551 37.871 2.608 1.00 63.00 154 ASN A CA 1
ATOM 723 C C . ASN A 1 154 ? -50.662 38.879 2.335 1.00 63.82 154 ASN A C 1
ATOM 724 O O . ASN A 1 154 ? -51.638 38.933 3.078 1.00 64.47 154 ASN A O 1
ATOM 729 N N . GLY A 1 155 ? -50.562 39.656 1.270 1.00 64.64 155 GLY A N 1
ATOM 730 C CA . GLY A 1 155 ? -51.696 40.469 0.900 1.00 64.92 155 GLY A CA 1
ATOM 731 C C . GLY A 1 155 ? -51.833 41.753 1.669 1.00 65.32 155 GLY A C 1
ATOM 732 O O . GLY A 1 155 ? -52.911 42.357 1.648 1.00 67.08 155 GLY A O 1
ATOM 733 N N . LEU A 1 156 ? -50.789 42.183 2.359 1.00 64.76 156 LEU A N 1
ATOM 734 C CA . LEU A 1 156 ? -50.772 43.477 3.015 1.00 65.30 156 LEU A CA 1
ATOM 735 C C . LEU A 1 156 ? -49.769 44.345 2.296 1.00 65.12 156 LEU A C 1
ATOM 736 O O . LEU A 1 156 ? -48.798 43.839 1.732 1.00 66.42 156 LEU A O 1
ATOM 741 N N . SER A 1 157 ? -49.986 45.644 2.357 1.00 66.01 157 SER A N 1
ATOM 742 C CA . SER A 1 157 ? -49.151 46.558 1.592 1.00 67.73 157 SER A CA 1
ATOM 743 C C . SER A 1 157 ? -47.685 46.387 1.993 1.00 67.16 157 SER A C 1
ATOM 744 O O . SER A 1 157 ? -47.351 46.519 3.181 1.00 70.83 157 SER A O 1
ATOM 747 N N . PRO A 1 158 ? -46.791 46.083 1.047 1.00 70.59 158 PRO A N 1
ATOM 748 C CA . PRO A 1 158 ? -45.402 45.750 1.403 1.00 67.02 158 PRO A CA 1
ATOM 749 C C . PRO A 1 158 ? -44.584 46.969 1.817 1.00 65.86 158 PRO A C 1
ATOM 750 O O . PRO A 1 158 ? -43.563 47.307 1.208 1.00 67.57 158 PRO A O 1
ATOM 754 N N . THR A 1 159 ? -45.019 47.642 2.873 1.00 72.02 159 THR A N 1
ATOM 755 C CA . THR A 1 159 ? -44.371 48.890 3.254 1.00 73.31 159 THR A CA 1
ATOM 756 C C . THR A 1 159 ? -43.117 48.693 4.115 1.00 70.68 159 THR A C 1
ATOM 757 O O . THR A 1 159 ? -42.224 49.556 4.093 1.00 66.71 159 THR A O 1
ATOM 761 N N . GLY A 1 160 ? -43.004 47.567 4.829 1.00 66.05 160 GLY A N 1
ATOM 762 C CA . GLY A 1 160 ? -41.912 47.340 5.748 1.00 66.05 160 GLY A CA 1
ATOM 763 C C . GLY A 1 160 ? -42.138 47.910 7.137 1.00 66.80 160 GLY A C 1
ATOM 764 O O . GLY A 1 160 ? -41.415 47.549 8.072 1.00 66.28 160 GLY A O 1
ATOM 765 N N . GLU A 1 161 ? -43.109 48.800 7.290 1.00 65.81 161 GLU A N 1
ATOM 766 C CA . GLU A 1 161 ? -43.470 49.272 8.609 1.00 68.09 161 GLU A CA 1
ATOM 767 C C . GLU A 1 161 ? -44.077 48.128 9.404 1.00 70.76 161 GLU A C 1
ATOM 768 O O . GLU A 1 161 ? -44.801 47.291 8.851 1.00 67.53 161 GLU A O 1
ATOM 774 N N . LEU A 1 162 ? -43.739 48.076 10.700 1.00 66.27 162 LEU A N 1
ATOM 775 C CA . LEU A 1 162 ? -44.230 47.022 11.583 1.00 65.86 162 LEU A CA 1
ATOM 776 C C . LEU A 1 162 ? -45.544 47.463 12.224 1.00 69.76 162 LEU A C 1
ATOM 777 O O . LEU A 1 162 ? -45.639 47.784 13.418 1.00 67.94 162 LEU A O 1
ATOM 782 N N . THR A 1 163 ? -46.579 47.468 11.389 1.00 68.29 163 THR A N 1
ATOM 783 C CA . THR A 1 163 ? -47.902 47.845 11.855 1.00 70.99 163 THR A CA 1
ATOM 784 C C . THR A 1 163 ? -48.478 46.765 12.769 1.00 69.03 163 THR A C 1
ATOM 785 O O . THR A 1 163 ? -47.963 45.648 12.866 1.00 69.57 163 THR A O 1
ATOM 789 N N . LYS A 1 164 ? -49.576 47.108 13.440 1.00 69.63 164 LYS A N 1
ATOM 790 C CA . LYS A 1 164 ? -50.292 46.098 14.210 1.00 70.41 164 LYS A CA 1
ATOM 791 C C . LYS A 1 164 ? -50.924 45.072 13.277 1.00 68.94 164 LYS A C 1
ATOM 792 O O . LYS A 1 164 ? -50.805 43.860 13.491 1.00 68.18 164 LYS A O 1
ATOM 798 N N . GLU A 1 165 ? -51.577 45.546 12.218 1.00 70.34 165 GLU A N 1
ATOM 799 C CA . GLU A 1 165 ? -52.140 44.648 11.215 1.00 70.63 165 GLU A CA 1
ATOM 800 C C . GLU A 1 165 ? -51.116 43.628 10.731 1.00 67.09 165 GLU A C 1
ATOM 801 O O . GLU A 1 165 ? -51.383 42.421 10.719 1.00 66.66 165 GLU A O 1
ATOM 807 N N . THR A 1 166 ? -49.928 44.099 10.346 1.00 66.40 166 THR A N 1
ATOM 808 C CA . THR A 1 166 ? -48.861 43.185 9.955 1.00 65.07 166 THR A CA 1
ATOM 809 C C . THR A 1 166 ? -48.499 42.240 11.096 1.00 65.08 166 THR A C 1
ATOM 810 O O . THR A 1 166 ? -48.529 41.014 10.934 1.00 64.20 166 THR A O 1
ATOM 814 N N . TRP A 1 167 ? -48.181 42.798 12.273 1.00 69.39 167 TRP A N 1
ATOM 815 C CA . TRP A 1 167 ? -47.774 41.986 13.426 1.00 66.33 167 TRP A CA 1
ATOM 816 C C . TRP A 1 167 ? -48.802 40.903 13.745 1.00 65.43 167 TRP A C 1
ATOM 817 O O . TRP A 1 167 ? -48.453 39.727 13.911 1.00 64.86 167 TRP A O 1
ATOM 828 N N . ASP A 1 168 ? -50.077 41.283 13.836 1.00 66.59 168 ASP A N 1
ATOM 829 C CA . ASP A 1 168 ? -51.126 40.308 14.124 1.00 67.05 168 ASP A CA 1
ATOM 830 C C . ASP A 1 168 ? -51.065 39.126 13.157 1.00 68.83 168 ASP A C 1
ATOM 831 O O . ASP A 1 168 ? -51.051 37.962 13.581 1.00 66.13 168 ASP A O 1
ATOM 836 N N . ALA A 1 169 ? -50.988 39.413 11.849 1.00 68.90 169 ALA A N 1
ATOM 837 C CA . ALA A 1 169 ? -50.842 38.350 10.858 1.00 68.92 169 ALA A CA 1
ATOM 838 C C . ALA A 1 169 ? -49.592 37.518 11.122 1.00 67.90 169 ALA A C 1
ATOM 839 O O . ALA A 1 169 ? -49.640 36.279 11.084 1.00 68.08 169 ALA A O 1
ATOM 841 N N . LEU A 1 170 ? -48.468 38.181 11.405 1.00 64.92 170 LEU A N 1
ATOM 842 C CA . LEU A 1 170 ? -47.216 37.475 11.659 1.00 62.73 170 LEU A CA 1
ATOM 843 C C . LEU A 1 170 ? -47.377 36.403 12.730 1.00 66.89 170 LEU A C 1
ATOM 844 O O . LEU A 1 170 ? -46.928 35.261 12.550 1.00 65.70 170 LEU A O 1
ATOM 849 N N . VAL A 1 171 ? -48.023 36.758 13.853 1.00 64.68 171 VAL A N 1
ATOM 850 C CA . VAL A 1 171 ? -48.249 35.816 14.951 1.00 67.12 171 VAL A CA 1
ATOM 851 C C . VAL A 1 171 ? -49.225 34.720 14.539 1.00 68.09 171 VAL A C 1
ATOM 852 O O . VAL A 1 171 ? -49.109 33.572 14.988 1.00 69.69 171 VAL A O 1
ATOM 856 N N . ALA A 1 172 ? -50.186 35.045 13.669 1.00 73.43 172 ALA A N 1
ATOM 857 C CA . ALA A 1 172 ? -51.175 34.059 13.232 1.00 72.88 172 ALA A CA 1
ATOM 858 C C . ALA A 1 172 ? -50.565 32.949 12.364 1.00 71.60 172 ALA A C 1
ATOM 859 O O . ALA A 1 172 ? -51.044 31.808 12.403 1.00 66.01 172 ALA A O 1
ATOM 861 N N . LYS A 1 173 ? -49.513 33.233 11.585 1.00 69.11 173 LYS A N 1
ATOM 862 C CA . LYS A 1 173 ? -48.862 32.117 10.896 1.00 74.97 173 LYS A CA 1
ATOM 863 C C . LYS A 1 173 ? -48.047 31.244 11.846 1.00 79.83 173 LYS A C 1
ATOM 864 O O . LYS A 1 173 ? -47.541 30.199 11.426 1.00 83.21 173 LYS A O 1
ATOM 870 N N . GLN A 1 174 ? -47.917 31.647 13.108 1.00 95.60 174 GLN A N 1
ATOM 871 C CA . GLN A 1 174 ? -47.091 30.963 14.097 1.00 97.13 174 GLN A CA 1
ATOM 872 C C . GLN A 1 174 ? -47.973 30.194 15.064 1.00 97.81 174 GLN A C 1
ATOM 873 O O . GLN A 1 174 ? -48.844 30.778 15.713 1.00 101.26 174 GLN A O 1
ATOM 879 N N . ASN A 1 175 ? -47.740 28.895 15.174 1.00 103.86 175 ASN A N 1
ATOM 880 C CA . ASN A 1 175 ? -48.385 28.137 16.235 1.00 113.22 175 ASN A CA 1
ATOM 881 C C . ASN A 1 175 ? -47.490 27.931 17.442 1.00 108.03 175 ASN A C 1
ATOM 882 O O . ASN A 1 175 ? -47.993 27.811 18.563 1.00 107.11 175 ASN A O 1
ATOM 887 N N . LYS A 1 176 ? -46.188 27.918 17.221 1.00 95.08 176 LYS A N 1
ATOM 888 C CA . LYS A 1 176 ? -45.097 27.601 18.118 1.00 80.04 176 LYS A CA 1
ATOM 889 C C . LYS A 1 176 ? -44.534 28.867 18.756 1.00 77.27 176 LYS A C 1
ATOM 890 O O . LYS A 1 176 ? -44.708 29.968 18.231 1.00 75.28 176 LYS A O 1
ATOM 896 N N . PRO A 1 177 ? -43.891 28.755 19.922 1.00 74.77 177 PRO A N 1
ATOM 897 C CA . PRO A 1 177 ? -43.227 29.928 20.503 1.00 67.53 177 PRO A CA 1
ATOM 898 C C . PRO A 1 177 ? -41.986 30.354 19.724 1.00 65.41 177 PRO A C 1
ATOM 899 O O . PRO A 1 177 ? -41.320 29.555 19.059 1.00 63.75 177 PRO A O 1
ATOM 903 N N . ALA A 1 178 ? -41.671 31.646 19.833 1.00 63.77 178 ALA A N 1
ATOM 904 C CA . ALA A 1 178 ? -40.528 32.184 19.107 1.00 62.81 178 ALA A CA 1
ATOM 905 C C . ALA A 1 178 ? -39.229 31.564 19.588 1.00 62.73 178 ALA A C 1
ATOM 906 O O . ALA A 1 178 ? -38.347 31.276 18.780 1.00 62.10 178 ALA A O 1
ATOM 908 N N . PHE A 1 179 ? -39.085 31.343 20.899 1.00 66.30 179 PHE A N 1
ATOM 909 C CA . PHE A 1 179 ? -37.848 30.798 21.446 1.00 63.56 179 PHE A CA 1
ATOM 910 C C . PHE A 1 179 ? -38.106 29.535 22.260 1.00 64.48 179 PHE A C 1
ATOM 911 O O . PHE A 1 179 ? -39.222 29.273 22.720 1.00 65.23 179 PHE A O 1
ATOM 919 N N . ILE A 1 180 ? -37.044 28.746 22.432 1.00 64.56 180 ILE A N 1
ATOM 920 C CA . ILE A 1 180 ? -37.101 27.500 23.183 1.00 65.55 180 ILE A CA 1
ATOM 921 C C . ILE A 1 180 ? -35.851 27.330 24.033 1.00 65.91 180 ILE A C 1
ATOM 922 O O . ILE A 1 180 ? -34.827 27.985 23.826 1.00 67.12 180 ILE A O 1
ATOM 927 N N . GLU A 1 181 ? -35.950 26.387 24.976 1.00 67.02 181 GLU A N 1
ATOM 928 C CA . GLU A 1 181 ? -34.836 26.006 25.835 1.00 68.84 181 GLU A CA 1
ATOM 929 C C . GLU A 1 181 ? -34.000 24.964 25.115 1.00 67.51 181 GLU A C 1
ATOM 930 O O . GLU A 1 181 ? -34.538 23.990 24.577 1.00 67.85 181 GLU A O 1
ATOM 936 N N . TYR A 1 182 ? -32.689 25.164 25.107 1.00 67.21 182 TYR A N 1
ATOM 937 C CA . TYR A 1 182 ? -31.779 24.226 24.467 1.00 67.29 182 TYR A CA 1
ATOM 938 C C . TYR A 1 182 ? -30.660 23.868 25.435 1.00 68.11 182 TYR A C 1
ATOM 939 O O . TYR A 1 182 ? -30.181 24.719 26.194 1.00 68.10 182 TYR A O 1
ATOM 948 N N . THR A 1 183 ? -30.232 22.607 25.382 1.00 68.96 183 THR A N 1
ATOM 949 C CA . THR A 1 183 ? -29.255 22.054 26.312 1.00 70.01 183 THR A CA 1
ATOM 950 C C . THR A 1 183 ? -27.952 21.838 25.549 1.00 69.76 183 THR A C 1
ATOM 951 O O . THR A 1 183 ? -27.894 21.005 24.637 1.00 69.90 183 THR A O 1
ATOM 955 N N . ILE A 1 184 ? -26.920 22.606 25.905 1.00 69.53 184 ILE A N 1
ATOM 956 C CA . ILE A 1 184 ? -25.598 22.395 25.328 1.00 69.54 184 ILE A CA 1
ATOM 957 C C . ILE A 1 184 ? -25.145 20.968 25.612 1.00 71.80 184 ILE A C 1
ATOM 958 O O . ILE A 1 184 ? -25.282 20.460 26.735 1.00 74.10 184 ILE A O 1
ATOM 963 N N . THR A 1 185 ? -24.610 20.304 24.591 1.00 72.18 185 THR A N 1
ATOM 964 C CA . THR A 1 185 ? -24.294 18.882 24.677 1.00 75.52 185 THR A CA 1
ATOM 965 C C . THR A 1 185 ? -22.794 18.614 24.577 1.00 80.61 185 THR A C 1
ATOM 966 O O . THR A 1 185 ? -21.962 19.528 24.528 1.00 81.01 185 THR A O 1
ATOM 970 N N . ASP A 1 186 ? -22.467 17.321 24.555 1.00 81.85 186 ASP A N 1
ATOM 971 C CA . ASP A 1 186 ? -21.099 16.887 24.318 1.00 81.19 186 ASP A CA 1
ATOM 972 C C . ASP A 1 186 ? -20.692 17.097 22.873 1.00 83.66 186 ASP A C 1
ATOM 973 O O . ASP A 1 186 ? -19.568 17.532 22.596 1.00 85.94 186 ASP A O 1
ATOM 978 N N . ALA A 1 187 ? -21.580 16.766 21.935 1.00 80.66 187 ALA A N 1
ATOM 979 C CA . ALA A 1 187 ? -21.280 17.040 20.535 1.00 82.32 187 ALA A CA 1
ATOM 980 C C . ALA A 1 187 ? -20.937 18.510 20.343 1.00 83.44 187 ALA A C 1
ATOM 981 O O . ALA A 1 187 ? -19.939 18.841 19.692 1.00 84.06 187 ALA A O 1
ATOM 983 N N . ASP A 1 188 ? -21.718 19.403 20.962 1.00 82.13 188 ASP A N 1
ATOM 984 C CA . ASP A 1 188 ? -21.480 20.835 20.818 1.00 75.45 188 ASP A CA 1
ATOM 985 C C . ASP A 1 188 ? -20.077 21.207 21.285 1.00 76.77 188 ASP A C 1
ATOM 986 O O . ASP A 1 188 ? -19.362 21.946 20.602 1.00 74.02 188 ASP A O 1
ATOM 991 N N . LEU A 1 189 ? -19.655 20.688 22.437 1.00 83.68 189 LEU A N 1
ATOM 992 C CA . LEU A 1 189 ? -18.384 21.104 23.012 1.00 82.12 189 LEU A CA 1
ATOM 993 C C . LEU A 1 189 ? -17.192 20.495 22.287 1.00 83.07 189 LEU A C 1
ATOM 994 O O . LEU A 1 189 ? -16.069 20.991 22.437 1.00 80.86 189 LEU A O 1
ATOM 999 N N . LYS A 1 190 ? -17.416 19.462 21.477 1.00 88.58 190 LYS A N 1
ATOM 1000 C CA . LYS A 1 190 ? -16.318 18.715 20.881 1.00 91.94 190 LYS A CA 1
ATOM 1001 C C . LYS A 1 190 ? -15.884 19.255 19.527 1.00 92.56 190 LYS A C 1
ATOM 1002 O O . LYS A 1 190 ? -14.753 18.995 19.105 1.00 94.31 190 LYS A O 1
ATOM 1008 N N . GLY A 1 191 ? -16.738 20.002 18.843 1.00 85.67 191 GLY A N 1
ATOM 1009 C CA . GLY A 1 191 ? -16.416 20.489 17.523 1.00 85.62 191 GLY A CA 1
ATOM 1010 C C . GLY A 1 191 ? -16.418 19.389 16.476 1.00 86.56 191 GLY A C 1
ATOM 1011 O O . GLY A 1 191 ? -17.399 18.647 16.345 1.00 82.69 191 GLY A O 1
ATOM 1012 N N . PRO A 1 192 ? -15.303 19.236 15.717 1.00 88.72 192 PRO A N 1
ATOM 1013 C CA . PRO A 1 192 ? -14.019 19.965 15.779 1.00 83.26 192 PRO A CA 1
ATOM 1014 C C . PRO A 1 192 ? -14.100 21.496 15.657 1.00 78.69 192 PRO A C 1
ATOM 1015 O O . PRO A 1 192 ? -14.984 22.063 14.998 1.00 73.90 192 PRO A O 1
ATOM 1019 N N . TYR A 1 193 ? -13.161 22.152 16.329 1.00 78.91 193 TYR A N 1
ATOM 1020 C CA . TYR A 1 193 ? -12.998 23.595 16.304 1.00 77.34 193 TYR A CA 1
ATOM 1021 C C . TYR A 1 193 ? -11.606 23.943 15.794 1.00 77.73 193 TYR A C 1
ATOM 1022 O O . TYR A 1 193 ? -10.736 23.079 15.622 1.00 79.27 193 TYR A O 1
ATOM 1031 N N . ALA A 1 194 ? -11.402 25.229 15.549 1.00 72.38 194 ALA A N 1
ATOM 1032 C CA . ALA A 1 194 ? -10.099 25.742 15.169 1.00 75.18 194 ALA A CA 1
ATOM 1033 C C . ALA A 1 194 ? -9.845 26.971 16.015 1.00 74.79 194 ALA A C 1
ATOM 1034 O O . ALA A 1 194 ? -10.766 27.754 16.252 1.00 73.67 194 ALA A O 1
ATOM 1036 N N . GLN A 1 195 ? -8.608 27.122 16.492 1.00 76.08 195 GLN A N 1
ATOM 1037 C CA . GLN A 1 195 ? -8.314 28.177 17.463 1.00 76.23 195 GLN A CA 1
ATOM 1038 C C . GLN A 1 195 ? -8.397 29.560 16.834 1.00 77.44 195 GLN A C 1
ATOM 1039 O O . GLN A 1 195 ? -8.739 30.541 17.507 1.00 76.71 195 GLN A O 1
ATOM 1045 N N . SER A 1 196 ? -8.020 29.667 15.567 1.00 74.94 196 SER A N 1
ATOM 1046 C CA . SER A 1 196 ? -8.207 30.895 14.817 1.00 73.52 196 SER A CA 1
ATOM 1047 C C . SER A 1 196 ? -8.324 30.518 13.358 1.00 75.40 196 SER A C 1
ATOM 1048 O O . SER A 1 196 ? -7.865 29.453 12.929 1.00 77.71 196 SER A O 1
ATOM 1051 N N . ILE A 1 197 ? -8.983 31.392 12.611 1.00 75.95 197 ILE A N 1
ATOM 1052 C CA . ILE A 1 197 ? -8.894 31.391 11.160 1.00 72.72 197 ILE A CA 1
ATOM 1053 C C . ILE A 1 197 ? -8.058 32.621 10.824 1.00 73.56 197 ILE A C 1
ATOM 1054 O O . ILE A 1 197 ? -8.579 33.746 10.869 1.00 72.93 197 ILE A O 1
ATOM 1059 N N . PRO A 1 198 ? -6.761 32.478 10.556 1.00 75.13 198 PRO A N 1
ATOM 1060 C CA . PRO A 1 198 ? -5.993 33.613 10.045 1.00 76.33 198 PRO A CA 1
ATOM 1061 C C . PRO A 1 198 ? -6.579 34.096 8.730 1.00 80.39 198 PRO A C 1
ATOM 1062 O O . PRO A 1 198 ? -7.374 33.413 8.077 1.00 83.41 198 PRO A O 1
ATOM 1066 N N . SER A 1 199 ? -6.184 35.301 8.343 1.00 82.34 199 SER A N 1
ATOM 1067 C CA . SER A 1 199 ? -6.672 35.868 7.093 1.00 85.13 199 SER A CA 1
ATOM 1068 C C . SER A 1 199 ? -5.765 35.541 5.905 1.00 82.39 199 SER A C 1
ATOM 1069 O O . SER A 1 199 ? -6.238 35.522 4.758 1.00 82.14 199 SER A O 1
ATOM 1072 N N . ASP A 1 200 ? -4.506 35.280 6.144 1.00 82.04 200 ASP A N 1
ATOM 1073 C CA . ASP A 1 200 ? -3.651 34.957 5.049 1.00 83.84 200 ASP A CA 1
ATOM 1074 C C . ASP A 1 200 ? -4.112 33.618 4.529 1.00 84.39 200 ASP A C 1
ATOM 1075 O O . ASP A 1 200 ? -4.351 32.718 5.288 1.00 85.03 200 ASP A O 1
ATOM 1080 N N . TYR A 1 201 ? -4.208 33.468 3.223 1.00 82.04 201 TYR A N 1
ATOM 1081 C CA . TYR A 1 201 ? -4.657 32.213 2.658 1.00 84.74 201 TYR A CA 1
ATOM 1082 C C . TYR A 1 201 ? -3.683 31.079 2.870 1.00 86.95 201 TYR A C 1
ATOM 1083 O O . TYR A 1 201 ? -4.091 29.930 2.983 1.00 84.98 201 TYR A O 1
ATOM 1092 N N . ALA A 1 202 ? -2.395 31.391 2.923 1.00 89.29 202 ALA A N 1
ATOM 1093 C CA . ALA A 1 202 ? -1.393 30.365 3.107 1.00 86.82 202 ALA A CA 1
ATOM 1094 C C . ALA A 1 202 ? -1.653 29.676 4.403 1.00 84.32 202 ALA A C 1
ATOM 1095 O O . ALA A 1 202 ? -1.744 28.472 4.447 1.00 88.19 202 ALA A O 1
ATOM 1097 N N . LEU A 1 203 ? -1.818 30.459 5.455 1.00 87.55 203 LEU A N 1
ATOM 1098 C CA . LEU A 1 203 ? -2.068 29.922 6.780 1.00 87.04 203 LEU A CA 1
ATOM 1099 C C . LEU A 1 203 ? -3.323 29.107 6.799 1.00 83.00 203 LEU A C 1
ATOM 1100 O O . LEU A 1 203 ? -3.347 28.016 7.338 1.00 86.00 203 LEU A O 1
ATOM 1105 N N . GLN A 1 204 ? -4.369 29.635 6.186 1.00 80.27 204 GLN A N 1
ATOM 1106 C CA . GLN A 1 204 ? -5.628 28.936 6.133 1.00 79.49 204 GLN A CA 1
ATOM 1107 C C . GLN A 1 204 ? -5.414 27.637 5.434 1.00 85.64 204 GLN A C 1
ATOM 1108 O O . GLN A 1 204 ? -5.768 26.602 5.942 1.00 85.91 204 GLN A O 1
ATOM 1114 N N . ALA A 1 205 ? -4.765 27.669 4.284 1.00 80.67 205 ALA A N 1
ATOM 1115 C CA . ALA A 1 205 ? -4.504 26.469 3.507 1.00 82.07 205 ALA A CA 1
ATOM 1116 C C . ALA A 1 205 ? -3.958 25.243 4.233 1.00 83.53 205 ALA A C 1
ATOM 1117 O O . ALA A 1 205 ? -4.327 24.133 3.903 1.00 83.74 205 ALA A O 1
ATOM 1119 N N . LYS A 1 206 ? -3.081 25.426 5.213 1.00 87.37 206 LYS A N 1
ATOM 1120 C CA . LYS A 1 206 ? -2.497 24.316 5.939 1.00 85.06 206 LYS A CA 1
ATOM 1121 C C . LYS A 1 206 ? -3.368 23.686 7.003 1.00 83.87 206 LYS A C 1
ATOM 1122 O O . LYS A 1 206 ? -2.986 22.687 7.587 1.00 84.91 206 LYS A O 1
ATOM 1128 N N . MET A 1 207 ? -4.535 24.252 7.263 1.00 81.89 207 MET A N 1
ATOM 1129 C CA . MET A 1 207 ? -5.416 23.697 8.268 1.00 83.22 207 MET A CA 1
ATOM 1130 C C . MET A 1 207 ? -6.188 22.494 7.762 1.00 81.02 207 MET A C 1
ATOM 1131 O O . MET A 1 207 ? -6.205 22.225 6.587 1.00 86.47 207 MET A O 1
ATOM 1136 N N . LYS A 1 208 ? -6.807 21.756 8.663 1.00 80.71 208 LYS A N 1
ATOM 1137 C CA . LYS A 1 208 ? -7.574 20.594 8.286 1.00 80.79 208 LYS A CA 1
ATOM 1138 C C . LYS A 1 208 ? -8.934 21.034 7.813 1.00 80.22 208 LYS A C 1
ATOM 1139 O O . LYS A 1 208 ? -9.550 20.394 6.985 1.00 80.48 208 LYS A O 1
ATOM 1145 N N . GLY A 1 209 ? -9.422 22.118 8.384 1.00 79.25 209 GLY A N 1
ATOM 1146 C CA . GLY A 1 209 ? -10.699 22.663 7.979 1.00 75.65 209 GLY A CA 1
ATOM 1147 C C . GLY A 1 209 ? -10.872 24.048 8.550 1.00 74.26 209 GLY A C 1
ATOM 1148 O O . GLY A 1 209 ? -10.366 24.323 9.635 1.00 74.33 209 GLY A O 1
ATOM 1149 N N . LEU A 1 210 ? -11.541 24.949 7.831 1.00 75.83 210 LEU A N 1
ATOM 1150 C CA . LEU A 1 210 ? -11.898 26.240 8.420 1.00 73.56 210 LEU A CA 1
ATOM 1151 C C . LEU A 1 210 ? -13.178 26.056 9.223 1.00 70.60 210 LEU A C 1
ATOM 1152 O O . LEU A 1 210 ? -14.277 26.455 8.831 1.00 69.48 210 LEU A O 1
ATOM 1157 N N . TYR A 1 211 ? -12.996 25.421 10.374 1.00 74.52 211 TYR A N 1
ATOM 1158 C CA . TYR A 1 211 ? -14.051 25.111 11.315 1.00 70.12 211 TYR A CA 1
ATOM 1159 C C . TYR A 1 211 ? -14.561 26.373 11.990 1.00 68.91 211 TYR A C 1
ATOM 1160 O O . TYR A 1 211 ? -13.972 27.451 11.901 1.00 68.88 211 TYR A O 1
ATOM 1169 N N . TYR A 1 212 ? -15.666 26.214 12.702 1.00 68.10 212 TYR A N 1
ATOM 1170 C CA . TYR A 1 212 ? -16.025 27.193 13.713 1.00 67.38 212 TYR A CA 1
ATOM 1171 C C . TYR A 1 212 ? -14.901 27.347 14.747 1.00 68.23 212 TYR A C 1
ATOM 1172 O O . TYR A 1 212 ? -14.148 26.410 15.034 1.00 69.30 212 TYR A O 1
ATOM 1181 N N . THR A 1 213 ? -14.796 28.549 15.320 1.00 67.90 213 THR A N 1
ATOM 1182 C CA . THR A 1 213 ? -13.675 28.907 16.190 1.00 68.83 213 THR A CA 1
ATOM 1183 C C . THR A 1 213 ? -13.999 28.868 17.692 1.00 73.04 213 THR A C 1
ATOM 1184 O O . THR A 1 213 ? -13.079 28.847 18.524 1.00 69.83 213 THR A O 1
ATOM 1188 N N . ARG A 1 214 ? -15.275 28.851 18.055 1.00 67.95 214 ARG A N 1
ATOM 1189 C CA . ARG A 1 214 ? -15.684 28.909 19.441 1.00 68.03 214 ARG A CA 1
ATOM 1190 C C . ARG A 1 214 ? -17.092 28.342 19.512 1.00 67.26 214 ARG A C 1
ATOM 1191 O O . ARG A 1 214 ? -17.780 28.232 18.498 1.00 66.81 214 ARG A O 1
ATOM 1199 N N . VAL A 1 215 ? -17.508 27.967 20.723 1.00 69.72 215 VAL A N 1
ATOM 1200 C CA . VAL A 1 215 ? -18.743 27.206 20.872 1.00 67.17 215 VAL A CA 1
ATOM 1201 C C . VAL A 1 215 ? -19.949 28.087 20.578 1.00 66.06 215 VAL A C 1
ATOM 1202 O O . VAL A 1 215 ? -20.907 27.653 19.923 1.00 65.94 215 VAL A O 1
ATOM 1206 N N . SER A 1 216 ? -19.934 29.333 21.060 1.00 65.89 216 SER A N 1
ATOM 1207 C CA . SER A 1 216 ? -21.063 30.213 20.793 1.00 65.01 216 SER A CA 1
ATOM 1208 C C . SER A 1 216 ? -21.167 30.596 19.314 1.00 70.29 216 SER A C 1
ATOM 1209 O O . SER A 1 216 ? -22.268 30.910 18.847 1.00 70.61 216 SER A O 1
ATOM 1212 N N . GLU A 1 217 ? -20.061 30.564 18.559 1.00 67.46 217 GLU A N 1
ATOM 1213 C CA . GLU A 1 217 ? -20.143 30.771 17.113 1.00 66.90 217 GLU A CA 1
ATOM 1214 C C . GLU A 1 217 ? -20.952 29.664 16.438 1.00 65.84 217 GLU A C 1
ATOM 1215 O O . GLU A 1 217 ? -21.884 29.937 15.668 1.00 66.01 217 GLU A O 1
ATOM 1221 N N . MET A 1 218 ? -20.607 28.400 16.723 1.00 65.39 218 MET A N 1
ATOM 1222 C CA . MET A 1 218 ? -21.303 27.268 16.117 1.00 64.36 218 MET A CA 1
ATOM 1223 C C . MET A 1 218 ? -22.789 27.289 16.439 1.00 63.74 218 MET A C 1
ATOM 1224 O O . MET A 1 218 ? -23.626 27.054 15.567 1.00 66.80 218 MET A O 1
ATOM 1229 N N . LEU A 1 219 ? -23.135 27.594 17.683 1.00 66.52 219 LEU A N 1
ATOM 1230 C CA . LEU A 1 219 ? -24.530 27.572 18.106 1.00 65.50 219 LEU A CA 1
ATOM 1231 C C . LEU A 1 219 ? -25.328 28.728 17.507 1.00 62.52 219 LEU A C 1
ATOM 1232 O O . LEU A 1 219 ? -26.531 28.585 17.258 1.00 62.15 219 LEU A O 1
ATOM 1237 N N . GLY A 1 220 ? -24.694 29.886 17.310 1.00 62.73 220 GLY A N 1
ATOM 1238 C CA . GLY A 1 220 ? -25.377 30.988 16.648 1.00 62.80 220 GLY A CA 1
ATOM 1239 C C . GLY A 1 220 ? -25.744 30.669 15.208 1.00 64.45 220 GLY A C 1
ATOM 1240 O O . GLY A 1 220 ? -26.876 30.919 14.774 1.00 65.28 220 GLY A O 1
ATOM 1241 N N . GLU A 1 221 ? -24.808 30.091 14.453 1.00 61.49 221 GLU A N 1
ATOM 1242 C CA . GLU A 1 221 ? -25.169 29.657 13.112 1.00 64.91 221 GLU A CA 1
ATOM 1243 C C . GLU A 1 221 ? -26.192 28.534 13.140 1.00 61.53 221 GLU A C 1
ATOM 1244 O O . GLU A 1 221 ? -26.904 28.334 12.151 1.00 67.50 221 GLU A O 1
ATOM 1250 N N . LYS A 1 222 ? -26.289 27.805 14.244 1.00 61.82 222 LYS A N 1
ATOM 1251 C CA . LYS A 1 222 ? -27.208 26.677 14.299 1.00 62.14 222 LYS A CA 1
ATOM 1252 C C . LYS A 1 222 ? -28.643 27.132 14.520 1.00 61.64 222 LYS A C 1
ATOM 1253 O O . LYS A 1 222 ? -29.584 26.449 14.104 1.00 61.79 222 LYS A O 1
ATOM 1259 N N . PHE A 1 223 ? -28.833 28.284 15.149 1.00 61.21 223 PHE A N 1
ATOM 1260 C CA . PHE A 1 223 ? -30.164 28.787 15.453 1.00 60.89 223 PHE A CA 1
ATOM 1261 C C . PHE A 1 223 ? -30.357 30.170 14.852 1.00 60.24 223 PHE A C 1
ATOM 1262 O O . PHE A 1 223 ? -31.204 30.938 15.308 1.00 60.08 223 PHE A O 1
ATOM 1270 N N . HIS A 1 224 ? -29.577 30.489 13.817 1.00 64.48 224 HIS A N 1
ATOM 1271 C CA . HIS A 1 224 ? -29.770 31.673 12.974 1.00 61.73 224 HIS A CA 1
ATOM 1272 C C . HIS A 1 224 ? -29.704 32.975 13.770 1.00 64.42 224 HIS A C 1
ATOM 1273 O O . HIS A 1 224 ? -30.250 33.989 13.325 1.00 61.86 224 HIS A O 1
ATOM 1280 N N . ILE A 1 225 ? -29.053 32.973 14.940 1.00 60.93 225 ILE A N 1
ATOM 1281 C CA . ILE A 1 225 ? -28.992 34.133 15.822 1.00 60.14 225 ILE A CA 1
ATOM 1282 C C . ILE A 1 225 ? -27.590 34.731 15.767 1.00 60.44 225 ILE A C 1
ATOM 1283 O O . ILE A 1 225 ? -26.595 34.002 15.660 1.00 60.65 225 ILE A O 1
ATOM 1288 N N . ASP A 1 226 ? -27.512 36.059 15.818 1.00 60.61 226 ASP A N 1
ATOM 1289 C CA . ASP A 1 226 ? -26.225 36.726 15.930 1.00 61.13 226 ASP A CA 1
ATOM 1290 C C . ASP A 1 226 ? -25.549 36.339 17.246 1.00 66.35 226 ASP A C 1
ATOM 1291 O O . ASP A 1 226 ? -26.215 36.131 18.272 1.00 65.45 226 ASP A O 1
ATOM 1296 N N . GLU A 1 227 ? -24.211 36.239 17.232 1.00 62.19 227 GLU A N 1
ATOM 1297 C CA . GLU A 1 227 ? -23.528 35.662 18.391 1.00 63.24 227 GLU A CA 1
ATOM 1298 C C . GLU A 1 227 ? -23.684 36.540 19.636 1.00 64.44 227 GLU A C 1
ATOM 1299 O O . GLU A 1 227 ? -24.073 36.053 20.704 1.00 63.72 227 GLU A O 1
ATOM 1305 N N . ALA A 1 228 ? -23.378 37.837 19.513 1.00 64.02 228 ALA A N 1
ATOM 1306 C CA . ALA A 1 228 ? -23.571 38.763 20.618 1.00 64.70 228 ALA A CA 1
ATOM 1307 C C . ALA A 1 228 ? -25.015 38.769 21.087 1.00 64.79 228 ALA A C 1
ATOM 1308 O O . ALA A 1 228 ? -25.282 38.885 22.293 1.00 67.63 228 ALA A O 1
ATOM 1310 N N . PHE A 1 229 ? -25.972 38.634 20.168 1.00 63.57 229 PHE A N 1
ATOM 1311 C CA . PHE A 1 229 ? -27.338 38.565 20.663 1.00 63.46 229 PHE A CA 1
ATOM 1312 C C . PHE A 1 229 ? -27.558 37.304 21.484 1.00 64.32 229 PHE A C 1
ATOM 1313 O O . PHE A 1 229 ? -28.161 37.365 22.565 1.00 64.03 229 PHE A O 1
ATOM 1321 N N . LEU A 1 230 ? -27.070 36.155 20.996 1.00 63.00 230 LEU A N 1
ATOM 1322 C CA . LEU A 1 230 ? -27.150 34.922 21.780 1.00 63.23 230 LEU A CA 1
ATOM 1323 C C . LEU A 1 230 ? -26.581 35.108 23.191 1.00 64.23 230 LEU A C 1
ATOM 1324 O O . LEU A 1 230 ? -27.177 34.661 24.179 1.00 64.70 230 LEU A O 1
ATOM 1329 N N . LYS A 1 231 ? -25.430 35.772 23.296 1.00 64.71 231 LYS A N 1
ATOM 1330 C CA . LYS A 1 231 ? -24.800 35.986 24.582 1.00 65.80 231 LYS A CA 1
ATOM 1331 C C . LYS A 1 231 ? -25.620 36.947 25.440 1.00 66.45 231 LYS A C 1
ATOM 1332 O O . LYS A 1 231 ? -25.825 36.706 26.639 1.00 67.25 231 LYS A O 1
ATOM 1338 N N . LYS A 1 232 ? -26.097 38.039 24.835 1.00 66.25 232 LYS A N 1
ATOM 1339 C CA . LYS A 1 232 ? -26.936 38.990 25.555 1.00 67.00 232 LYS A CA 1
ATOM 1340 C C . LYS A 1 232 ? -28.118 38.293 26.205 1.00 67.01 232 LYS A C 1
ATOM 1341 O O . LYS A 1 232 ? -28.378 38.480 27.389 1.00 73.03 232 LYS A O 1
ATOM 1347 N N . ILE A 1 233 ? -28.848 37.471 25.454 1.00 66.01 233 ILE A N 1
ATOM 1348 C CA . ILE A 1 233 ? -30.005 36.803 26.046 1.00 66.18 233 ILE A CA 1
ATOM 1349 C C . ILE A 1 233 ? -29.636 35.559 26.836 1.00 66.54 233 ILE A C 1
ATOM 1350 O O . ILE A 1 233 ? -30.536 34.888 27.355 1.00 66.82 233 ILE A O 1
ATOM 1355 N N . ASN A 1 234 ? -28.350 35.216 26.932 1.00 66.67 234 ASN A N 1
ATOM 1356 C CA . ASN A 1 234 ? -27.872 34.142 27.809 1.00 67.29 234 ASN A CA 1
ATOM 1357 C C . ASN A 1 234 ? -26.669 34.673 28.578 1.00 70.98 234 ASN A C 1
ATOM 1358 O O . ASN A 1 234 ? -25.519 34.285 28.320 1.00 68.67 234 ASN A O 1
ATOM 1363 N N . PRO A 1 235 ? -26.900 35.574 29.542 1.00 71.11 235 PRO A N 1
ATOM 1364 C CA . PRO A 1 235 ? -25.772 36.297 30.144 1.00 70.35 235 PRO A CA 1
ATOM 1365 C C . PRO A 1 235 ? -24.973 35.476 31.139 1.00 71.78 235 PRO A C 1
ATOM 1366 O O . PRO A 1 235 ? -23.828 35.848 31.440 1.00 71.80 235 PRO A O 1
ATOM 1370 N N . THR A 1 236 ? -25.516 34.366 31.634 1.00 71.24 236 THR A N 1
ATOM 1371 C CA . THR A 1 236 ? -24.797 33.499 32.560 1.00 72.20 236 THR A CA 1
ATOM 1372 C C . THR A 1 236 ? -24.150 32.312 31.881 1.00 73.76 236 THR A C 1
ATOM 1373 O O . THR A 1 236 ? -23.507 31.503 32.557 1.00 72.40 236 THR A O 1
ATOM 1377 N N . ALA A 1 237 ? -24.341 32.167 30.574 1.00 75.55 237 ALA A N 1
ATOM 1378 C CA . ALA A 1 237 ? -23.842 30.997 29.873 1.00 69.82 237 ALA A CA 1
ATOM 1379 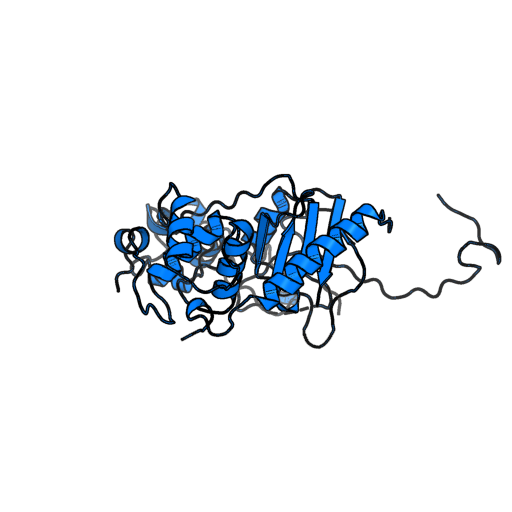C C . ALA A 1 237 ? -22.339 31.099 29.687 1.00 73.05 237 ALA A C 1
ATOM 1380 O O . ALA A 1 237 ? -21.825 32.140 29.262 1.00 73.40 237 ALA A O 1
ATOM 1382 N N . THR A 1 238 ? -21.633 30.018 30.017 1.00 76.04 238 THR A N 1
ATOM 1383 C CA . THR A 1 238 ? -20.203 29.936 29.745 1.00 77.23 238 THR A CA 1
ATOM 1384 C C . THR A 1 238 ? -19.875 29.261 28.418 1.00 73.39 238 THR A C 1
ATOM 1385 O O . THR A 1 238 ? -18.790 29.506 27.873 1.00 71.32 238 THR A O 1
ATOM 1389 N N . PHE A 1 239 ? -20.783 28.431 27.889 1.00 69.72 239 PHE A N 1
ATOM 1390 C CA . PHE A 1 239 ? -20.550 27.604 26.700 1.00 74.61 239 PHE A CA 1
ATOM 1391 C C . PHE A 1 239 ? -19.394 26.633 26.894 1.00 76.26 239 PHE A C 1
ATOM 1392 O O . PHE A 1 239 ? -18.780 26.186 25.914 1.00 70.12 239 PHE A O 1
ATOM 1400 N N . LYS A 1 240 ? -19.076 26.299 28.150 1.00 71.85 240 LYS A N 1
ATOM 1401 C CA . LYS A 1 240 ? -17.982 25.383 28.437 1.00 74.21 240 LYS A CA 1
ATOM 1402 C C . LYS A 1 240 ? -18.423 24.241 29.340 1.00 74.65 240 LYS A C 1
ATOM 1403 O O . LYS A 1 240 ? -17.579 23.451 29.778 1.00 74.83 240 LYS A O 1
ATOM 1409 N N . LYS A 1 241 ? -19.719 24.121 29.607 1.00 74.13 241 LYS A N 1
ATOM 1410 C CA . LYS A 1 241 ? -20.269 23.074 30.453 1.00 74.65 241 LYS A CA 1
ATOM 1411 C C . LYS A 1 241 ? -21.314 22.306 29.659 1.00 75.63 241 LYS A C 1
ATOM 1412 O O . LYS A 1 241 ? -22.217 22.908 29.068 1.00 72.62 241 LYS A O 1
ATOM 1418 N N . VAL A 1 242 ? -21.194 20.980 29.644 1.00 76.59 242 VAL A N 1
ATOM 1419 C CA . VAL A 1 242 ? -22.279 20.163 29.123 1.00 74.72 242 VAL A CA 1
ATOM 1420 C C . VAL A 1 242 ? -23.449 20.221 30.091 1.00 75.08 242 VAL A C 1
ATOM 1421 O O . VAL A 1 242 ? -23.271 20.277 31.315 1.00 82.82 242 VAL A O 1
ATOM 1425 N N . GLY A 1 243 ? -24.657 20.175 29.550 1.00 74.43 243 GLY A N 1
ATOM 1426 C CA . GLY A 1 243 ? -25.842 20.266 30.363 1.00 74.79 243 GLY A CA 1
ATOM 1427 C C . GLY A 1 243 ? -26.303 21.678 30.616 1.00 73.81 243 GLY A C 1
ATOM 1428 O O . GLY A 1 243 ? -27.431 21.865 31.083 1.00 73.96 243 GLY A O 1
ATOM 1429 N N . GLU A 1 244 ? -25.457 22.673 30.341 1.00 72.99 244 GLU A N 1
ATOM 1430 C CA . GLU A 1 244 ? -25.879 24.065 30.398 1.00 72.10 244 GLU A CA 1
ATOM 1431 C C . GLU A 1 244 ? -27.145 24.260 29.581 1.00 71.13 244 GLU A C 1
ATOM 1432 O O . GLU A 1 244 ? -27.339 23.614 28.553 1.00 74.47 244 GLU A O 1
ATOM 1438 N N . LYS A 1 245 ? -28.022 25.144 30.034 1.00 70.96 245 LYS A N 1
ATOM 1439 C CA . LYS A 1 245 ? -29.259 25.415 29.322 1.00 70.16 245 LYS A CA 1
ATOM 1440 C C . LYS A 1 245 ? -29.249 26.865 28.864 1.00 70.43 245 LYS A C 1
ATOM 1441 O O . LYS A 1 245 ? -28.906 27.762 29.648 1.00 69.47 245 LYS A O 1
ATOM 1447 N N . ILE A 1 246 ? -29.590 27.077 27.574 1.00 67.97 246 ILE A N 1
ATOM 1448 C CA . ILE A 1 246 ? -29.617 28.387 26.939 1.00 67.01 246 ILE A CA 1
ATOM 1449 C C . ILE A 1 246 ? -30.955 28.599 26.237 1.00 66.40 246 ILE A C 1
ATOM 1450 O O . ILE A 1 246 ? -31.693 27.653 25.945 1.00 66.54 246 ILE A O 1
ATOM 1455 N N . ILE A 1 247 ? -31.253 29.873 25.958 1.00 65.86 247 ILE A N 1
ATOM 1456 C CA . ILE A 1 247 ? -32.412 30.285 25.165 1.00 65.24 247 ILE A CA 1
ATOM 1457 C C . ILE A 1 247 ? -31.974 30.506 23.717 1.00 65.03 247 ILE A C 1
ATOM 1458 O O . ILE A 1 247 ? -30.989 31.231 23.471 1.00 63.86 247 ILE A O 1
ATOM 1463 N N . VAL A 1 248 ? -32.724 29.936 22.770 1.00 66.58 248 VAL A N 1
ATOM 1464 C CA . VAL A 1 248 ? -32.374 29.959 21.340 1.00 62.85 248 VAL A CA 1
ATOM 1465 C C . VAL A 1 248 ? -33.614 30.173 20.489 1.00 62.75 248 VAL A C 1
ATOM 1466 O O . VAL A 1 248 ? -34.746 29.884 20.899 1.00 64.21 248 VAL A O 1
ATOM 1470 N N . PRO A 1 249 ? -33.415 30.680 19.273 1.00 62.49 249 PRO A N 1
ATOM 1471 C CA . PRO A 1 249 ? -34.516 30.756 18.294 1.00 63.49 249 PRO A CA 1
ATOM 1472 C C . PRO A 1 249 ? -35.124 29.402 17.948 1.00 61.58 249 PRO A C 1
ATOM 1473 O O . PRO A 1 249 ? -34.428 28.407 17.733 1.00 63.22 249 PRO A O 1
ATOM 1477 N N . ASN A 1 250 ? -36.432 29.397 17.887 1.00 61.77 250 ASN A N 1
ATOM 1478 C CA . ASN A 1 250 ? -37.221 28.219 17.580 1.00 62.26 250 ASN A CA 1
ATOM 1479 C C . ASN A 1 250 ? -37.540 28.203 16.085 1.00 69.02 250 ASN A C 1
ATOM 1480 O O . ASN A 1 250 ? -38.691 28.304 15.653 1.00 70.51 250 ASN A O 1
ATOM 1485 N N . VAL A 1 251 ? -36.468 28.131 15.277 1.00 70.66 251 VAL A N 1
ATOM 1486 C CA . VAL A 1 251 ? -36.540 28.432 13.846 1.00 67.00 251 VAL A CA 1
ATOM 1487 C C . VAL A 1 251 ? -36.542 27.137 13.052 1.00 68.24 251 VAL A C 1
ATOM 1488 O O . VAL A 1 251 ? -35.753 26.227 13.331 1.00 69.25 251 VAL A O 1
ATOM 1492 N N . ARG A 1 252 ? -37.417 27.058 12.051 1.00 72.84 252 ARG A N 1
ATOM 1493 C CA . ARG A 1 252 ? -37.334 25.995 11.046 1.00 79.86 252 ARG A CA 1
ATOM 1494 C C . ARG A 1 252 ? -37.868 26.578 9.740 1.00 84.09 252 ARG A C 1
ATOM 1495 O O . ARG A 1 252 ? -39.074 26.547 9.476 1.00 87.00 252 ARG A O 1
ATOM 1503 N N . ASN A 1 253 ? -36.978 27.052 8.890 1.00 88.45 253 ASN A N 1
ATOM 1504 C CA . ASN A 1 253 ? -37.438 27.528 7.612 1.00 95.05 253 ASN A CA 1
ATOM 1505 C C . ASN A 1 253 ? -37.387 26.368 6.657 1.00 92.42 253 ASN A C 1
ATOM 1506 O O . ASN A 1 253 ? -36.329 25.909 6.286 1.00 95.16 253 ASN A O 1
ATOM 1511 N N . ASP A 1 254 ? -38.539 25.850 6.299 1.00 89.57 254 ASP A N 1
ATOM 1512 C CA . ASP A 1 254 ? -38.561 24.770 5.361 1.00 95.83 254 ASP A CA 1
ATOM 1513 C C . ASP A 1 254 ? -39.225 25.362 4.154 1.00 92.41 254 ASP A C 1
ATOM 1514 O O . ASP A 1 254 ? -40.377 25.745 4.197 1.00 93.20 254 ASP A O 1
ATOM 1519 N N . LEU A 1 255 ? -38.476 25.474 3.075 1.00 84.08 255 LEU A N 1
ATOM 1520 C CA . LEU A 1 255 ? -39.016 26.045 1.878 1.00 76.02 255 LEU A CA 1
ATOM 1521 C C . LEU A 1 255 ? -39.766 25.012 1.119 1.00 77.10 255 LEU A C 1
ATOM 1522 O O . LEU A 1 255 ? -39.623 23.838 1.349 1.00 77.47 255 LEU A O 1
ATOM 1527 N N . PRO A 1 256 ? -40.561 25.466 0.176 1.00 77.97 256 PRO A N 1
ATOM 1528 C CA . PRO A 1 256 ? -41.394 24.679 -0.715 1.00 75.06 256 PRO A CA 1
ATOM 1529 C C . PRO A 1 256 ? -40.574 24.006 -1.771 1.00 71.54 256 PRO A C 1
ATOM 1530 O O . PRO A 1 256 ? -39.458 24.383 -2.016 1.00 69.55 256 PRO A O 1
ATOM 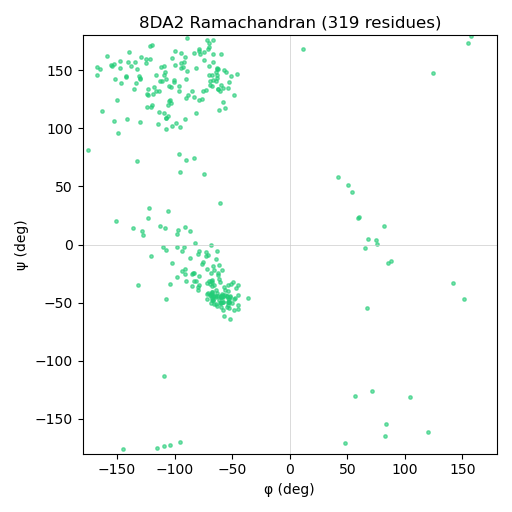1534 N N . GLU A 1 257 ? -41.161 23.046 -2.463 1.00 69.74 257 GLU A N 1
ATOM 1535 C CA . GLU A 1 257 ? -40.457 22.354 -3.525 1.00 78.50 257 GLU A CA 1
ATOM 1536 C C . GLU A 1 257 ? -40.811 22.931 -4.883 1.00 78.36 257 GLU A C 1
ATOM 1537 O O . GLU A 1 257 ? -40.455 22.386 -5.906 1.00 76.41 257 GLU A O 1
ATOM 1543 N N . ASP A 1 258 ? -41.515 24.046 -4.856 1.00 79.60 258 ASP A N 1
ATOM 1544 C CA . ASP A 1 258 ? -41.985 24.758 -6.000 1.00 70.18 258 ASP A CA 1
ATOM 1545 C C . ASP A 1 258 ? -41.024 25.792 -6.470 1.00 69.35 258 ASP A C 1
ATOM 1546 O O . ASP A 1 258 ? -41.427 26.667 -7.195 1.00 72.90 258 ASP A O 1
ATOM 1551 N N . ILE A 1 259 ? -39.782 25.757 -6.041 1.00 67.08 259 ILE A N 1
ATOM 1552 C CA . ILE A 1 259 ? -38.875 26.797 -6.465 1.00 69.01 259 ILE A CA 1
ATOM 1553 C C . ILE A 1 259 ? -38.713 26.781 -7.960 1.00 73.86 259 ILE A C 1
ATOM 1554 O O . ILE A 1 2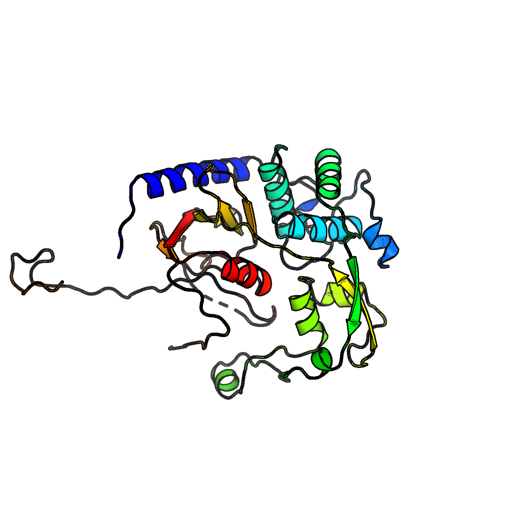59 ? -38.226 25.829 -8.520 1.00 69.77 259 ILE A O 1
ATOM 1559 N N . HIS A 1 260 ? -39.149 27.860 -8.587 1.00 72.51 260 HIS A N 1
ATOM 1560 C CA . HIS A 1 260 ? -39.147 27.981 -10.027 1.00 70.62 260 HIS A CA 1
ATOM 1561 C C . HIS A 1 260 ? -38.114 28.914 -10.589 1.00 69.37 260 HIS A C 1
ATOM 1562 O O . HIS A 1 260 ? -37.457 28.589 -11.553 1.00 70.56 260 HIS A O 1
ATOM 1569 N N . LEU A 1 261 ? -37.994 30.095 -10.012 1.00 71.57 261 LEU A N 1
ATOM 1570 C CA . LEU A 1 261 ? -37.010 31.048 -10.494 1.00 68.56 261 LEU A CA 1
ATOM 1571 C C . LEU A 1 261 ? -36.507 31.863 -9.310 1.00 65.27 261 LEU A C 1
ATOM 1572 O O . LEU A 1 261 ? -37.211 32.044 -8.313 1.00 65.27 261 LEU A O 1
ATOM 1577 N N . ILE A 1 262 ? -35.272 32.329 -9.432 1.00 65.28 262 ILE A N 1
ATOM 1578 C CA . ILE A 1 262 ? -34.571 33.040 -8.378 1.00 64.33 262 ILE A CA 1
ATOM 1579 C C . ILE A 1 262 ? -34.125 34.383 -8.926 1.00 64.44 262 ILE A C 1
ATOM 1580 O O . ILE A 1 262 ? -33.466 34.441 -9.965 1.00 65.34 262 ILE A O 1
ATOM 1585 N N . ILE A 1 263 ? -34.431 35.455 -8.212 1.00 65.96 263 ILE A N 1
ATOM 1586 C CA . ILE A 1 263 ? -33.945 36.777 -8.584 1.00 63.97 263 ILE A CA 1
ATOM 1587 C C . ILE A 1 263 ? -33.070 37.329 -7.469 1.00 65.40 263 ILE A C 1
ATOM 1588 O O . ILE A 1 263 ? -33.473 37.346 -6.300 1.00 64.48 263 ILE A O 1
ATOM 1593 N N . ALA A 1 264 ? -31.882 37.791 -7.836 1.00 65.16 264 ALA A N 1
ATOM 1594 C CA . ALA A 1 264 ? -30.995 38.506 -6.930 1.00 63.56 264 ALA A CA 1
ATOM 1595 C C . ALA A 1 264 ? -31.183 39.995 -7.217 1.00 67.59 264 ALA A C 1
ATOM 1596 O O . ALA A 1 264 ? -30.715 40.503 -8.236 1.00 68.90 264 ALA A O 1
ATOM 1598 N N . HIS A 1 265 ? -31.891 40.691 -6.328 1.00 67.52 265 HIS A N 1
ATOM 1599 C CA . HIS A 1 265 ? -32.264 42.091 -6.543 1.00 66.37 265 HIS A CA 1
ATOM 1600 C C . HIS A 1 265 ? -31.226 42.979 -5.865 1.00 68.59 265 HIS A C 1
ATOM 1601 O O . HIS A 1 265 ? -31.276 43.196 -4.652 1.00 67.62 265 HIS A O 1
ATOM 1608 N N . LYS A 1 266 ? -30.296 43.527 -6.649 1.00 66.13 266 LYS A N 1
ATOM 1609 C CA . LYS A 1 266 ? -29.130 44.174 -6.051 1.00 66.67 266 LYS A CA 1
ATOM 1610 C C . LYS A 1 266 ? -29.505 45.441 -5.290 1.00 72.29 266 LYS A C 1
ATOM 1611 O O . LYS A 1 266 ? -28.963 45.697 -4.207 1.00 75.19 266 LYS A O 1
ATOM 1617 N N . GLY A 1 267 ? -30.421 46.249 -5.829 1.00 69.83 267 GLY A N 1
ATOM 1618 C CA . GLY A 1 267 ? -30.818 47.460 -5.121 1.00 72.08 267 GLY A CA 1
ATOM 1619 C C . GLY A 1 267 ? -31.360 47.186 -3.727 1.00 71.66 267 GLY A C 1
ATOM 1620 O O . GLY A 1 267 ? -31.009 47.872 -2.763 1.00 74.63 267 GLY A O 1
ATOM 1621 N N . ALA A 1 268 ? -32.209 46.169 -3.599 1.00 69.42 268 ALA A N 1
ATOM 1622 C CA . ALA A 1 268 ? -32.798 45.824 -2.318 1.00 70.02 268 ALA A CA 1
ATOM 1623 C C . ALA A 1 268 ? -31.854 45.019 -1.431 1.00 68.30 268 ALA A C 1
ATOM 1624 O O . ALA A 1 268 ? -32.164 44.826 -0.251 1.00 68.95 268 ALA A O 1
ATOM 1626 N N . LYS A 1 269 ? -30.706 44.579 -1.961 1.00 67.50 269 LYS A N 1
ATOM 1627 C CA . LYS A 1 269 ? -29.771 43.705 -1.246 1.00 65.61 269 LYS A CA 1
ATOM 1628 C C . LYS A 1 269 ? -30.476 42.454 -0.721 1.00 65.54 269 LYS A C 1
ATOM 1629 O O . LYS A 1 269 ? -30.293 42.048 0.435 1.00 66.84 269 LYS A O 1
ATOM 1635 N N . GLN A 1 270 ? -31.298 41.842 -1.582 1.00 61.62 270 GLN A N 1
ATOM 1636 C CA . GLN A 1 270 ? -32.135 40.715 -1.186 1.00 62.72 270 GLN A CA 1
ATOM 1637 C C . GLN A 1 270 ? -32.208 39.683 -2.301 1.00 61.01 270 GLN A C 1
ATOM 1638 O O . GLN A 1 270 ? -32.221 40.046 -3.476 1.00 68.87 270 GLN A O 1
ATOM 1644 N N . LEU A 1 271 ? -32.266 38.400 -1.938 1.00 60.61 271 LEU A N 1
ATOM 1645 C CA . LEU A 1 271 ? -32.494 37.313 -2.890 1.00 60.87 271 LEU A CA 1
ATOM 1646 C C . LEU A 1 271 ? -33.939 36.843 -2.756 1.00 60.56 271 LEU A C 1
ATOM 1647 O O . LEU A 1 271 ? -34.367 36.490 -1.659 1.00 64.21 271 LEU A O 1
ATOM 1652 N N . TYR A 1 272 ? -34.700 36.849 -3.851 1.00 60.98 272 TYR A N 1
ATOM 1653 C CA . TYR A 1 272 ? -36.122 36.513 -3.795 1.00 60.86 272 TYR A CA 1
ATOM 1654 C C . TYR A 1 272 ? -36.386 35.213 -4.532 1.00 61.55 272 TYR A C 1
ATOM 1655 O O . TYR A 1 272 ? -35.828 34.977 -5.609 1.00 66.53 272 TYR A O 1
ATOM 1664 N N . LEU A 1 273 ? -37.266 34.388 -3.978 1.00 61.16 273 LEU A N 1
ATOM 1665 C CA . LEU A 1 273 ? -37.633 33.129 -4.602 1.00 61.79 273 LEU A CA 1
ATOM 1666 C C . LEU A 1 273 ? -39.089 33.211 -5.020 1.00 62.08 273 LEU A C 1
ATOM 1667 O O . LEU A 1 273 ? -39.935 33.656 -4.236 1.00 61.66 273 LEU A O 1
ATOM 1672 N N . PHE A 1 274 ? -39.369 32.811 -6.265 1.00 63.47 274 PHE A N 1
ATOM 1673 C CA . PHE A 1 274 ? -40.714 32.761 -6.816 1.00 63.45 274 PHE A CA 1
ATOM 1674 C C . PHE A 1 274 ? -41.036 31.339 -7.255 1.00 68.44 274 PHE A C 1
ATOM 1675 O O . PHE A 1 274 ? -40.132 30.538 -7.510 1.00 70.66 274 PHE A O 1
ATOM 1683 N N . ASN A 1 275 ? -42.338 31.038 -7.391 1.00 68.17 275 ASN A N 1
ATOM 1684 C CA . ASN A 1 275 ? -42.794 29.782 -7.984 1.00 69.36 275 ASN A CA 1
ATOM 1685 C C . ASN A 1 275 ? -43.425 30.029 -9.362 1.00 70.91 275 ASN A C 1
ATOM 1686 O O . ASN A 1 275 ? -43.409 31.142 -9.898 1.00 75.27 275 ASN A O 1
ATOM 1691 N N . SER A 1 276 ? -44.004 28.975 -9.942 1.00 69.04 276 SER A N 1
ATOM 1692 C CA . SER A 1 276 ? -44.532 29.090 -11.290 1.00 69.33 276 SER A CA 1
ATOM 1693 C C . SER A 1 276 ? -45.818 29.905 -11.366 1.00 69.30 276 SER A C 1
ATOM 1694 O O . SER A 1 276 ? -46.260 30.224 -12.476 1.00 79.29 276 SER A O 1
ATOM 1697 N N . ARG A 1 277 ? -46.432 30.251 -10.240 1.00 68.46 277 ARG A N 1
ATOM 1698 C CA . ARG A 1 277 ? -47.639 31.072 -10.225 1.00 68.50 277 ARG A CA 1
ATOM 1699 C C . ARG A 1 277 ? -47.334 32.547 -9.981 1.00 67.50 277 ARG A C 1
ATOM 1700 O O . ARG A 1 277 ? -48.253 33.328 -9.717 1.00 67.43 277 ARG A O 1
ATOM 1708 N N . ASN A 1 278 ? -46.062 32.938 -10.070 1.00 66.91 278 ASN A N 1
ATOM 1709 C CA . ASN A 1 278 ? -45.548 34.283 -9.828 1.00 66.11 278 ASN A CA 1
ATOM 1710 C C . ASN A 1 278 ? -45.643 34.727 -8.365 1.00 65.93 278 ASN A C 1
ATOM 1711 O O . ASN A 1 278 ? -45.283 35.876 -8.048 1.00 67.16 278 ASN A O 1
ATOM 1716 N N . GLN A 1 279 ? -46.081 33.856 -7.450 1.00 69.19 279 GLN A N 1
ATOM 1717 C CA . GLN A 1 279 ? -46.062 34.180 -6.027 1.00 64.06 279 GLN A CA 1
ATOM 1718 C C . GLN A 1 279 ? -44.638 34.148 -5.507 1.00 63.28 279 GLN A C 1
ATOM 1719 O O . GLN A 1 279 ? -43.882 33.208 -5.777 1.00 63.44 279 GLN A O 1
ATOM 1725 N N . MET A 1 280 ? -44.277 35.175 -4.756 1.00 62.59 280 MET A N 1
ATOM 1726 C CA . MET A 1 280 ? -42.980 35.210 -4.107 1.00 61.91 280 MET A CA 1
ATOM 1727 C C . MET A 1 280 ? -43.103 34.413 -2.814 1.00 61.54 280 MET A C 1
ATOM 1728 O O . MET A 1 280 ? -44.050 34.607 -2.049 1.00 61.67 280 MET A O 1
ATOM 1733 N N . ILE A 1 281 ? -42.207 33.449 -2.621 1.00 61.45 281 ILE A N 1
ATOM 1734 C CA . ILE A 1 281 ? -42.395 32.430 -1.596 1.00 62.31 281 ILE A CA 1
ATOM 1735 C C . ILE A 1 281 ? -41.293 32.403 -0.553 1.00 60.78 281 ILE A C 1
ATOM 1736 O O . ILE A 1 281 ? -41.432 31.681 0.444 1.00 60.93 281 ILE A O 1
ATOM 1741 N N . ALA A 1 282 ? -40.199 33.130 -0.752 1.00 60.41 282 ALA A N 1
ATOM 1742 C CA . ALA A 1 282 ? -39.069 33.069 0.157 1.00 59.95 282 ALA A CA 1
ATOM 1743 C C . ALA A 1 282 ? -38.190 34.267 -0.134 1.00 59.69 282 ALA A C 1
ATOM 1744 O O . ALA A 1 282 ? -38.177 34.764 -1.255 1.00 59.99 282 ALA A O 1
ATOM 1746 N N . SER A 1 283 ? -37.480 34.746 0.886 1.00 60.57 283 SER A N 1
ATOM 1747 C CA . SER A 1 283 ? -36.512 35.813 0.669 1.00 59.20 283 SER A CA 1
ATOM 1748 C C . SER A 1 283 ? -35.434 35.754 1.732 1.00 58.92 283 SER A C 1
ATOM 1749 O O . SER A 1 283 ? -35.660 35.262 2.840 1.00 60.37 283 SER A O 1
ATOM 1752 N N . PHE A 1 284 ? -34.261 36.261 1.369 1.00 59.06 284 PHE A N 1
ATOM 1753 C CA . PHE A 1 284 ? -33.059 36.239 2.164 1.00 58.99 284 PHE A CA 1
ATOM 1754 C C . PHE A 1 284 ? -32.331 37.558 1.959 1.00 59.23 284 PHE A C 1
ATOM 1755 O O . PHE A 1 284 ? -32.349 38.099 0.849 1.00 59.59 284 PHE A O 1
ATOM 1763 N N . PRO A 1 285 ? -31.680 38.108 2.985 1.00 62.40 285 PRO A N 1
ATOM 1764 C CA . PRO A 1 285 ? -30.721 39.179 2.714 1.00 62.32 285 PRO A CA 1
ATOM 1765 C C . PRO A 1 285 ? -29.599 38.623 1.856 1.00 60.83 285 PRO A C 1
ATOM 1766 O O . PRO A 1 285 ? -29.293 37.428 1.896 1.00 61.81 285 PRO A O 1
ATOM 1770 N N . ALA A 1 286 ? -29.000 39.492 1.052 1.00 72.66 286 ALA A N 1
ATOM 1771 C CA . ALA A 1 286 ? -27.940 39.051 0.163 1.00 72.58 286 ALA A CA 1
ATOM 1772 C C . ALA A 1 286 ? -27.002 40.212 -0.100 1.00 73.55 286 ALA A C 1
ATOM 1773 O O . ALA A 1 286 ? -27.438 41.362 -0.191 1.00 74.01 286 ALA A O 1
ATOM 1775 N N . THR A 1 287 ? -25.714 39.908 -0.179 1.00 73.93 287 THR A N 1
ATOM 1776 C CA . THR A 1 287 ? -24.706 40.842 -0.666 1.00 74.80 287 THR A CA 1
ATOM 1777 C C . THR A 1 287 ? -24.285 40.361 -2.051 1.00 74.30 287 THR A C 1
ATOM 1778 O O . THR A 1 287 ? -23.619 39.329 -2.182 1.00 73.99 287 THR A O 1
ATOM 1782 N N . ILE A 1 288 ? -24.688 41.099 -3.082 1.00 75.45 288 ILE A N 1
ATOM 1783 C CA . ILE A 1 288 ? -24.683 40.611 -4.463 1.00 73.63 288 ILE A CA 1
ATOM 1784 C C . ILE A 1 288 ? -23.503 41.216 -5.211 1.00 74.36 288 ILE A C 1
ATOM 1785 O O . ILE A 1 288 ? -23.375 42.444 -5.304 1.00 75.17 288 ILE A O 1
ATOM 1790 N N . GLY A 1 289 ? -22.645 40.344 -5.738 1.00 74.13 289 GLY A N 1
ATOM 1791 C CA . GLY A 1 289 ? -21.467 40.789 -6.466 1.00 77.26 289 GLY A CA 1
ATOM 1792 C C . GLY A 1 289 ? -20.568 41.714 -5.661 1.00 86.77 289 GLY A C 1
ATOM 1793 O O . GLY A 1 289 ? -20.183 41.424 -4.522 1.00 88.13 289 GLY A O 1
ATOM 1794 N N . SER A 1 290 ? -20.213 42.842 -6.274 1.00 91.72 290 SER A N 1
ATOM 1795 C CA . SER A 1 290 ? -19.279 43.812 -5.718 1.00 101.09 290 SER A CA 1
ATOM 1796 C C . SER A 1 290 ? -19.823 45.214 -5.975 1.00 106.47 290 SER A C 1
ATOM 1797 O O . SER A 1 290 ? -20.592 45.437 -6.917 1.00 104.09 290 SER A O 1
ATOM 1800 N N . THR A 1 291 ? -19.429 46.155 -5.117 1.00 118.07 291 THR A N 1
ATOM 1801 C CA . THR A 1 291 ? -19.680 47.561 -5.393 1.00 115.56 291 THR A CA 1
ATOM 1802 C C . THR A 1 291 ? -18.863 48.005 -6.611 1.00 119.68 291 THR A C 1
ATOM 1803 O O . THR A 1 291 ? -17.868 47.376 -6.987 1.00 126.12 291 THR A O 1
ATOM 1807 N N . ASP A 1 292 ? -19.318 49.079 -7.256 1.00 112.72 292 ASP A N 1
ATOM 1808 C CA . ASP A 1 292 ? -18.618 49.774 -8.340 1.00 112.95 292 ASP A CA 1
ATOM 1809 C C . ASP A 1 292 ? -18.679 49.023 -9.684 1.00 111.16 292 ASP A C 1
ATOM 1810 O O . ASP A 1 292 ? -18.123 49.519 -10.682 1.00 108.25 292 ASP A O 1
ATOM 1815 N N . THR A 1 293 ? -19.335 47.860 -9.758 1.00 108.82 293 THR A N 1
ATOM 1816 C CA . THR A 1 293 ? -19.609 47.168 -11.028 1.00 98.67 293 THR A CA 1
ATOM 1817 C C . THR A 1 293 ? -21.062 46.709 -10.952 1.00 93.04 293 THR A C 1
ATOM 1818 O O . THR A 1 293 ? -21.477 46.133 -9.930 1.00 97.67 293 THR A O 1
ATOM 1822 N N . PRO A 1 294 ? -21.841 46.914 -11.983 1.00 88.51 294 PRO A N 1
ATOM 1823 C CA . PRO A 1 294 ? -23.229 46.447 -11.939 1.00 83.62 294 PRO A CA 1
ATOM 1824 C C . PRO A 1 294 ? -23.298 44.934 -12.035 1.00 79.77 294 PRO A C 1
ATOM 1825 O O . PRO A 1 294 ? -22.273 44.269 -12.211 1.00 79.76 294 PRO A O 1
ATOM 1829 N N . SER A 1 295 ? -24.488 44.386 -11.929 1.00 75.85 295 SER A N 1
ATOM 1830 C CA . SER A 1 295 ? -24.672 42.945 -11.923 1.00 74.99 295 SER A CA 1
ATOM 1831 C C . SER A 1 295 ? -24.899 42.415 -13.334 1.00 79.47 295 SER A C 1
ATOM 1832 O O . SER A 1 295 ? -25.244 43.172 -14.249 1.00 78.42 295 SER A O 1
ATOM 1835 N N . PRO A 1 296 ? -24.709 41.108 -13.542 1.00 80.38 296 PRO A N 1
ATOM 1836 C CA . PRO A 1 296 ? -24.841 40.542 -14.893 1.00 74.94 296 PRO A CA 1
ATOM 1837 C C . PRO A 1 296 ? -26.255 40.652 -15.446 1.00 74.77 296 PRO A C 1
ATOM 1838 O O . PRO A 1 296 ? -27.243 40.446 -14.739 1.00 74.64 296 PRO A O 1
ATOM 1842 N N . THR A 1 297 ? -26.340 40.950 -16.738 1.00 76.74 297 THR A N 1
ATOM 1843 C CA . THR A 1 297 ? -27.618 41.137 -17.409 1.00 76.48 297 THR A CA 1
ATOM 1844 C C . THR A 1 297 ? -28.140 39.872 -18.075 1.00 74.22 297 THR A C 1
ATOM 1845 O O . THR A 1 297 ? -29.267 39.875 -18.588 1.00 71.20 297 THR A O 1
ATOM 1849 N N . GLY A 1 298 ? -27.359 38.795 -18.075 1.00 73.49 298 GLY A N 1
ATOM 1850 C CA . GLY A 1 298 ? -27.805 37.537 -18.624 1.00 70.27 298 GLY A CA 1
ATOM 1851 C C . GLY A 1 298 ? -28.515 36.667 -17.606 1.00 69.59 298 GLY A C 1
ATOM 1852 O O . GLY A 1 298 ? -28.620 36.978 -16.417 1.00 73.69 298 GLY A O 1
ATOM 1853 N N . THR A 1 299 ? -28.976 35.529 -18.100 1.00 69.07 299 THR A N 1
ATOM 1854 C CA . THR A 1 299 ? -29.818 34.617 -17.353 1.00 68.45 299 THR A CA 1
ATOM 1855 C C . THR A 1 299 ? -29.108 33.285 -17.194 1.00 68.57 299 THR A C 1
ATOM 1856 O O . THR A 1 299 ? -28.536 32.761 -18.152 1.00 70.59 299 THR A O 1
ATOM 1860 N N . TYR A 1 300 ? -29.156 32.745 -15.984 1.00 71.89 300 TYR A N 1
ATOM 1861 C CA . TYR A 1 300 ? -28.373 31.591 -15.592 1.00 69.00 300 TYR A CA 1
ATOM 1862 C C . TYR A 1 300 ? -29.302 30.512 -15.048 1.00 71.66 300 TYR A C 1
ATOM 1863 O O . TYR A 1 300 ? -30.420 30.794 -14.609 1.00 72.40 300 TYR A O 1
ATOM 1872 N N . LYS A 1 301 ? -28.842 29.263 -15.107 1.00 73.24 301 LYS A N 1
ATOM 1873 C CA . LYS A 1 301 ? -29.552 28.133 -14.519 1.00 72.30 301 LYS A CA 1
ATOM 1874 C C . LYS A 1 301 ? -28.701 27.528 -13.411 1.00 71.45 301 LYS A C 1
ATOM 1875 O O . LYS A 1 301 ? -27.467 27.508 -13.508 1.00 71.67 301 LYS A O 1
ATOM 1881 N N . VAL A 1 302 ? -29.365 27.037 -12.360 1.00 71.50 302 VAL A N 1
ATOM 1882 C CA . VAL A 1 302 ? -28.672 26.385 -11.252 1.00 68.47 302 VAL A CA 1
ATOM 1883 C C . VAL A 1 302 ? -28.256 24.980 -11.669 1.00 69.82 302 VAL A C 1
ATOM 1884 O O . VAL A 1 302 ? -29.092 24.169 -12.088 1.00 69.32 302 VAL A O 1
ATOM 1888 N N . VAL A 1 303 ? -26.963 24.672 -11.533 1.00 70.65 303 VAL A N 1
ATOM 1889 C CA . VAL A 1 303 ? -26.438 23.411 -12.053 1.00 69.90 303 VAL A CA 1
ATOM 1890 C C . VAL A 1 303 ? -26.178 22.382 -10.955 1.00 76.27 303 VAL A C 1
ATOM 1891 O O . VAL A 1 303 ? -26.360 21.182 -11.177 1.00 77.78 303 VAL A O 1
ATOM 1895 N N . GLY A 1 304 ? -25.764 22.825 -9.763 1.00 82.73 304 GLY A N 1
ATOM 1896 C CA . GLY A 1 304 ? -25.434 21.875 -8.717 1.00 82.81 304 GLY A CA 1
ATOM 1897 C C . GLY A 1 304 ? -25.263 22.469 -7.333 1.00 87.24 304 GLY A C 1
ATOM 1898 O O . GLY A 1 304 ? -24.898 23.642 -7.185 1.00 91.46 304 GLY A O 1
ATOM 1899 N N . VAL A 1 305 ? -25.527 21.660 -6.309 1.00 78.77 305 VAL A N 1
ATOM 1900 C CA . VAL A 1 305 ? -25.351 22.040 -4.911 1.00 76.08 305 VAL A CA 1
ATOM 1901 C C . VAL A 1 305 ? -24.135 21.301 -4.373 1.00 74.07 305 VAL A C 1
ATOM 1902 O O . VAL A 1 305 ? -24.177 20.083 -4.165 1.00 74.62 305 VAL A O 1
ATOM 1906 N N . ALA A 1 306 ? -23.059 22.035 -4.133 1.00 73.43 306 ALA A N 1
ATOM 1907 C CA . ALA A 1 306 ? -21.838 21.487 -3.560 1.00 73.26 306 ALA A CA 1
ATOM 1908 C C . ALA A 1 306 ? -21.736 21.932 -2.102 1.00 76.05 306 ALA A C 1
ATOM 1909 O O . ALA A 1 306 ? -21.511 23.116 -1.827 1.00 77.18 306 ALA A O 1
ATOM 1911 N N . ARG A 1 307 ? -21.891 20.984 -1.175 1.00 74.78 307 ARG A N 1
ATOM 1912 C CA . ARG A 1 307 ? -21.787 21.254 0.259 1.00 77.67 307 ARG A CA 1
ATOM 1913 C C . ARG A 1 307 ? -20.363 20.974 0.741 1.00 78.88 307 ARG A C 1
ATOM 1914 O O . ARG A 1 307 ? -19.646 20.154 0.159 1.00 80.98 307 ARG A O 1
ATOM 1922 N N . ASN A 1 308 ? -19.955 21.682 1.798 1.00 79.01 308 ASN A N 1
ATOM 1923 C CA . ASN A 1 308 ? -18.596 21.683 2.341 1.00 79.89 308 ASN A CA 1
ATOM 1924 C C . ASN A 1 308 ? -17.528 21.712 1.237 1.00 79.59 308 ASN A C 1
ATOM 1925 O O . ASN A 1 308 ? -16.678 20.819 1.175 1.00 80.60 308 ASN A O 1
ATOM 1930 N N . PRO A 1 309 ? -17.540 22.720 0.374 1.00 75.77 309 PRO A N 1
ATOM 1931 C CA . PRO A 1 309 ? -16.622 22.715 -0.761 1.00 77.96 309 PRO A CA 1
ATOM 1932 C C . PRO A 1 309 ? -15.215 23.119 -0.354 1.00 77.11 309 PRO A C 1
ATOM 1933 O O . PRO A 1 309 ? -14.970 23.668 0.722 1.00 80.42 309 PRO A O 1
ATOM 1937 N N . TRP A 1 310 ? -14.281 22.812 -1.244 1.00 75.75 310 TRP A N 1
ATOM 1938 C CA . TRP A 1 310 ? -12.909 23.269 -1.137 1.00 74.64 310 TRP A CA 1
ATOM 1939 C C . TRP A 1 310 ? -12.771 24.513 -1.998 1.00 74.81 310 TRP A C 1
ATOM 1940 O O . TRP A 1 310 ? -13.268 24.550 -3.126 1.00 88.30 310 TRP A O 1
ATOM 1951 N N . TYR A 1 311 ? -12.104 25.523 -1.475 1.00 75.62 311 TYR A N 1
ATOM 1952 C CA . TYR A 1 311 ? -11.924 26.764 -2.201 1.00 77.33 311 TYR A CA 1
ATOM 1953 C C . TYR A 1 311 ? -10.664 26.707 -3.043 1.00 86.46 311 TYR A C 1
ATOM 1954 O O . TYR A 1 311 ? -9.677 26.058 -2.678 1.00 85.94 311 TYR A O 1
ATOM 1963 N N . SER A 1 312 ? -10.693 27.424 -4.163 1.00 87.03 312 SER A N 1
ATOM 1964 C CA . SER A 1 312 ? -9.540 27.500 -5.039 1.00 87.82 312 SER A CA 1
ATOM 1965 C C . SER A 1 312 ? -9.176 28.967 -5.227 1.00 88.35 312 SER A C 1
ATOM 1966 O O . SER A 1 312 ? -10.001 29.761 -5.694 1.00 85.72 312 SER A O 1
ATOM 1969 N N . TYR A 1 313 ? -7.965 29.330 -4.799 1.00 94.10 313 TYR A N 1
ATOM 1970 C CA . TYR A 1 313 ? -7.424 30.679 -4.918 1.00 101.57 313 TYR A CA 1
ATOM 1971 C C . TYR A 1 313 ? -6.286 30.690 -5.936 1.00 111.15 313 TYR A C 1
ATOM 1972 O O . TYR A 1 313 ? -5.482 29.750 -6.006 1.00 109.99 313 TYR A O 1
ATOM 1981 N N . SER A 1 314 ? -6.229 31.745 -6.741 1.00 113.86 314 SER A N 1
ATOM 1982 C CA . SER A 1 314 ? -5.114 31.910 -7.658 1.00 117.41 314 SER A CA 1
ATOM 1983 C C . SER A 1 314 ? -4.897 33.389 -7.937 1.00 123.26 314 SER A C 1
ATOM 1984 O O . SER A 1 314 ? -5.688 34.026 -8.653 1.00 124.39 314 SER A O 1
ATOM 1987 N N . PRO A 1 315 ? -3.834 33.973 -7.363 1.00 119.58 315 PRO A N 1
ATOM 1988 C CA . PRO A 1 315 ? -3.476 35.361 -7.662 1.00 122.98 315 PRO A CA 1
ATOM 1989 C C . PRO A 1 315 ? -3.157 35.559 -9.152 1.00 121.61 315 PRO A C 1
ATOM 1990 O O . PRO A 1 315 ? -3.021 34.586 -9.905 1.00 118.43 315 PRO A O 1
ATOM 1994 N N . LEU A 1 327 ? -22.176 17.098 -29.685 1.00 99.13 327 LEU A N 1
ATOM 1995 C CA . LEU A 1 327 ? -21.756 17.176 -31.096 1.00 103.07 327 LEU A CA 1
ATOM 1996 C C . LEU A 1 327 ? -20.385 17.850 -31.274 1.00 96.16 327 LEU A C 1
ATOM 1997 O O . LEU A 1 327 ? -19.844 18.452 -30.333 1.00 93.77 327 LEU A O 1
ATOM 2002 N N . SER A 1 328 ? -19.830 17.736 -32.485 1.00 84.07 328 SER A N 1
ATOM 2003 C CA . SER A 1 328 ? -18.490 18.257 -32.769 1.00 82.40 328 SER A CA 1
ATOM 2004 C C . SER A 1 328 ? -18.312 18.366 -34.287 1.00 83.87 328 SER A C 1
ATOM 2005 O O . SER A 1 328 ? -18.309 17.348 -34.991 1.00 79.48 328 SER A O 1
ATOM 2008 N N . LEU A 1 329 ? -18.157 19.604 -34.786 1.00 78.13 329 LEU A N 1
ATOM 2009 C CA . LEU A 1 329 ? -18.134 20.156 -36.134 1.00 79.01 329 LEU A CA 1
ATOM 2010 C C . LEU A 1 329 ? -16.712 20.502 -36.570 1.00 79.69 329 LEU A C 1
ATOM 2011 O O . LEU A 1 329 ? -15.952 21.096 -35.796 1.00 79.09 329 LEU A O 1
ATOM 2016 N N . PRO A 1 330 ? -16.347 20.163 -37.805 1.00 74.80 330 PRO A N 1
ATOM 2017 C CA . PRO A 1 330 ? -14.970 20.391 -38.277 1.00 73.73 330 PRO A CA 1
ATOM 2018 C C . PRO A 1 330 ? -14.694 21.874 -38.464 1.00 77.51 330 PRO A C 1
ATOM 2019 O O . PRO A 1 330 ? -15.602 22.703 -38.298 1.00 82.45 330 PRO A O 1
ATOM 2023 N N . PRO A 1 331 ? -13.456 22.266 -38.767 1.00 77.24 331 PRO A N 1
ATOM 2024 C CA . PRO A 1 331 ? -13.171 23.686 -38.988 1.00 76.44 331 PRO A CA 1
ATOM 2025 C C . PRO A 1 331 ? -13.225 24.109 -40.454 1.00 76.27 331 PRO A C 1
ATOM 2026 O O . PRO A 1 331 ? -13.195 23.302 -41.390 1.00 75.98 331 PRO A O 1
ATOM 2030 N N . GLY A 1 332 ? -13.287 25.428 -40.632 1.00 75.99 332 GLY A N 1
ATOM 2031 C CA . GLY A 1 332 ? -13.308 26.036 -41.934 1.00 76.76 332 GLY A CA 1
ATOM 2032 C C . GLY A 1 332 ? -13.972 27.391 -41.866 1.00 76.89 332 GLY A C 1
ATOM 2033 O O . GLY A 1 332 ? -14.527 27.782 -40.842 1.00 76.35 332 GLY A O 1
ATOM 2034 N N . PRO A 1 333 ? -13.944 28.135 -42.970 1.00 77.67 333 PRO A N 1
ATOM 2035 C CA . PRO A 1 333 ? -14.522 29.484 -42.962 1.00 77.94 333 PRO A CA 1
ATOM 2036 C C . PRO A 1 333 ? -16.027 29.482 -42.878 1.00 77.59 333 PRO A C 1
ATOM 2037 O O . PRO A 1 333 ? -16.622 30.554 -42.710 1.00 77.73 333 PRO A O 1
ATOM 2041 N N . ASN A 1 334 ? -16.661 28.321 -43.009 1.00 77.22 334 ASN A N 1
A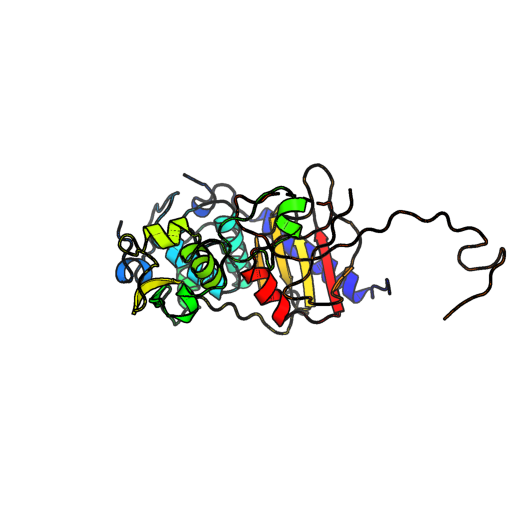TOM 2042 C CA . ASN A 1 334 ? -18.109 28.235 -43.018 1.00 77.00 334 ASN A CA 1
ATOM 2043 C C . ASN A 1 334 ? -18.644 27.520 -41.796 1.00 76.05 334 ASN A C 1
ATOM 2044 O O . ASN A 1 334 ? -19.805 27.100 -41.795 1.00 78.95 334 ASN A O 1
ATOM 2049 N N . ALA A 1 335 ? -17.820 27.359 -40.762 1.00 78.64 335 ALA A N 1
ATOM 2050 C CA . ALA A 1 335 ? -18.291 26.918 -39.464 1.00 74.71 335 ALA A CA 1
ATOM 2051 C C . ALA A 1 335 ? -19.198 27.987 -38.851 1.00 74.53 335 ALA A C 1
ATOM 2052 O O . ALA A 1 335 ? -19.198 29.141 -39.295 1.00 75.07 335 ALA A O 1
ATOM 2054 N N . PRO A 1 336 ? -19.985 27.632 -37.824 1.00 77.75 336 PRO A N 1
ATOM 2055 C CA . PRO A 1 336 ? -20.904 28.630 -37.222 1.00 73.67 336 PRO A CA 1
ATOM 2056 C C . PRO A 1 336 ? -20.203 29.784 -36.510 1.00 73.76 336 PRO A C 1
ATOM 2057 O O . PRO A 1 336 ? -20.832 30.834 -36.301 1.00 73.91 336 PRO A O 1
ATOM 2061 N N . VAL A 1 337 ? -18.924 29.623 -36.158 1.00 73.77 337 VAL A N 1
ATOM 2062 C CA . VAL A 1 337 ? -18.080 30.716 -35.682 1.00 74.09 337 VAL A CA 1
ATOM 2063 C C . VAL A 1 337 ? -17.031 31.147 -36.703 1.00 74.90 337 VAL A C 1
ATOM 2064 O O . VAL A 1 337 ? -16.307 32.122 -36.447 1.00 75.32 337 VAL A O 1
ATOM 2068 N N . GLY A 1 338 ? -16.911 30.468 -37.832 1.00 75.19 338 GLY A N 1
ATOM 2069 C CA . GLY A 1 338 ? -15.834 30.773 -38.748 1.00 75.95 338 GLY A CA 1
ATOM 2070 C C . GLY A 1 338 ? -14.564 30.055 -38.336 1.00 76.14 338 GLY A C 1
ATOM 2071 O O . GLY A 1 338 ? -14.584 29.007 -37.676 1.00 75.24 338 GLY A O 1
ATOM 2072 N N . ASN A 1 339 ? -13.432 30.634 -38.736 1.00 76.94 339 ASN A N 1
ATOM 2073 C CA . ASN A 1 339 ? -12.155 29.956 -38.557 1.00 77.59 339 ASN A CA 1
ATOM 2074 C C . ASN A 1 339 ? -11.297 30.584 -37.467 1.00 76.73 339 ASN A C 1
ATOM 2075 O O . ASN A 1 339 ? -10.105 30.279 -37.373 1.00 79.26 339 ASN A O 1
ATOM 2080 N N . ILE A 1 340 ? -11.864 31.439 -36.625 1.00 76.52 340 ILE A N 1
ATOM 2081 C CA . ILE A 1 340 ? -11.075 31.999 -35.532 1.00 76.66 340 ILE A CA 1
ATOM 2082 C C . ILE A 1 340 ? -11.982 32.222 -34.325 1.00 76.00 340 ILE A C 1
ATOM 2083 O O . ILE A 1 340 ? -13.137 32.638 -34.462 1.00 75.78 340 ILE A O 1
ATOM 2088 N N . TRP A 1 341 ? -11.460 31.904 -33.138 1.00 75.74 341 TRP A N 1
ATOM 2089 C CA . TRP A 1 341 ? -12.134 32.169 -31.868 1.00 75.22 341 TRP A CA 1
ATOM 2090 C C . TRP A 1 341 ? -11.129 32.868 -30.955 1.00 75.72 341 TRP A C 1
ATOM 2091 O O . TRP A 1 341 ? -10.185 32.241 -30.465 1.00 76.57 341 TRP A O 1
ATOM 2102 N N . ILE A 1 342 ? -11.301 34.174 -30.771 1.00 76.17 342 ILE A N 1
ATOM 2103 C CA . ILE A 1 342 ? -10.583 34.903 -29.736 1.00 76.64 342 ILE A CA 1
ATOM 2104 C C . ILE A 1 342 ? -11.347 34.654 -28.449 1.00 75.92 342 ILE A C 1
ATOM 2105 O O . ILE A 1 342 ? -12.487 35.089 -28.310 1.00 75.56 342 ILE A O 1
ATOM 2110 N N . GLY A 1 343 ? -10.724 33.929 -27.516 1.00 75.75 343 GLY A N 1
ATOM 2111 C CA . GLY A 1 343 ? -11.406 33.477 -26.319 1.00 75.05 343 GLY A CA 1
ATOM 2112 C C . GLY A 1 343 ? -11.339 34.473 -25.177 1.00 75.41 343 GLY A C 1
ATOM 2113 O O . GLY A 1 343 ? -10.258 34.936 -24.800 1.00 76.18 343 GLY A O 1
ATOM 2114 N N . LEU A 1 344 ? -12.498 34.789 -24.618 1.00 74.92 344 LEU A N 1
ATOM 2115 C CA . LEU A 1 344 ? -12.550 35.711 -23.499 1.00 75.24 344 LEU A CA 1
ATOM 2116 C C . LEU A 1 344 ? -12.485 34.953 -22.172 1.00 76.45 344 LEU A C 1
ATOM 2117 O O . LEU A 1 344 ? -12.804 33.761 -22.094 1.00 76.21 344 LEU A O 1
ATOM 2122 N N . SER A 1 345 ? -12.057 35.673 -21.125 1.00 76.42 345 SER A N 1
ATOM 2123 C CA . SER A 1 345 ? -11.947 35.110 -19.782 1.00 75.20 345 SER A CA 1
ATOM 2124 C C . SER A 1 345 ? -13.308 34.679 -19.276 1.00 74.25 345 SER A C 1
ATOM 2125 O O . SER A 1 345 ? -14.278 35.430 -19.375 1.00 74.09 345 SER A O 1
ATOM 2128 N N . LYS A 1 346 ? -13.374 33.482 -18.706 1.00 77.46 346 LYS A N 1
ATOM 2129 C CA . LYS A 1 346 ? -14.640 32.941 -18.236 1.00 72.80 346 LYS A CA 1
ATOM 2130 C C . LYS A 1 346 ? -14.880 33.335 -16.785 1.00 81.49 346 LYS A C 1
ATOM 2131 O O . LYS A 1 346 ? -13.949 33.414 -15.974 1.00 83.18 346 LYS A O 1
ATOM 2137 N N . LYS A 1 347 ? -16.138 33.614 -16.474 1.00 83.41 347 LYS A N 1
ATOM 2138 C CA . LYS A 1 347 ? -16.564 33.949 -15.128 1.00 72.41 347 LYS A CA 1
ATOM 2139 C C . LYS A 1 347 ? -17.391 32.793 -14.580 1.00 78.31 347 LYS A C 1
ATOM 2140 O O . LYS A 1 347 ? -17.997 32.033 -15.348 1.00 79.09 347 LYS A O 1
ATOM 2146 N N . SER A 1 348 ? -17.406 32.654 -13.246 1.00 78.55 348 SER A N 1
ATOM 2147 C CA . SER A 1 348 ? -18.031 31.508 -12.581 1.00 72.72 348 SER A CA 1
ATOM 2148 C C . SER A 1 348 ? -18.746 31.970 -11.315 1.00 78.62 348 SER A C 1
ATOM 2149 O O . SER A 1 348 ? -18.106 32.296 -10.305 1.00 78.75 348 SER A O 1
ATOM 2152 N N . PHE A 1 349 ? -20.074 31.960 -11.363 1.00 76.67 349 PHE A N 1
ATOM 2153 C CA . PHE A 1 349 ? -20.914 32.520 -10.320 1.00 70.60 349 PHE A CA 1
ATOM 2154 C C . PHE A 1 349 ? -21.605 31.419 -9.537 1.00 75.67 349 PHE A C 1
ATOM 2155 O O . PHE A 1 349 ? -21.942 30.358 -10.081 1.00 70.28 349 PHE A O 1
ATOM 2163 N N . GLY A 1 350 ? -21.821 31.712 -8.251 1.00 75.17 350 GLY A N 1
ATOM 2164 C CA . GLY A 1 350 ? -22.586 30.847 -7.379 1.00 69.35 350 GLY A CA 1
ATOM 2165 C C . GLY A 1 350 ? -23.337 31.653 -6.343 1.00 69.51 350 GLY A C 1
ATOM 2166 O O . GLY A 1 350 ? -23.012 32.812 -6.063 1.00 70.16 350 GLY A O 1
ATOM 2167 N N . ILE A 1 351 ? -24.384 31.030 -5.817 1.00 68.95 351 ILE A N 1
ATOM 2168 C CA . ILE A 1 351 ? -24.987 31.422 -4.550 1.00 69.42 351 ILE A CA 1
ATOM 2169 C C . ILE A 1 351 ? -24.283 30.639 -3.446 1.00 69.38 351 ILE A C 1
ATOM 2170 O O . ILE A 1 351 ? -24.197 29.408 -3.519 1.00 68.99 351 ILE A O 1
ATOM 2175 N N . HIS A 1 352 ?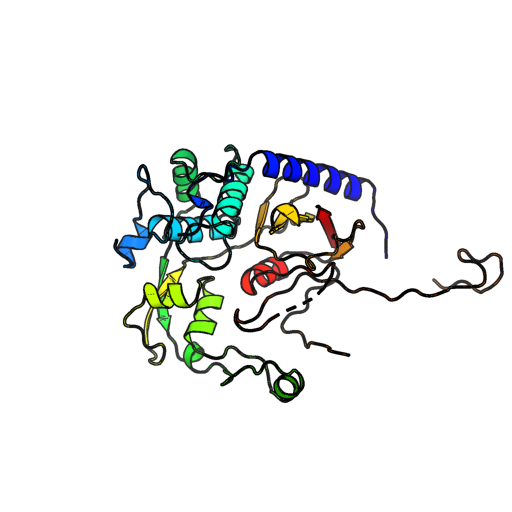 -23.752 31.341 -2.438 1.00 70.13 352 HIS A N 1
ATOM 2176 C CA . HIS A 1 352 ? -22.895 30.694 -1.444 1.00 70.60 352 HIS A CA 1
ATOM 2177 C C . HIS A 1 352 ? -23.101 31.319 -0.053 1.00 74.08 352 HIS A C 1
ATOM 2178 O O . HIS A 1 352 ? -23.969 32.175 0.153 1.00 73.89 352 HIS A O 1
ATOM 2185 N N . GLY A 1 353 ? -22.299 30.864 0.917 1.00 71.76 353 GLY A N 1
ATOM 2186 C CA . GLY A 1 353 ? -22.402 31.318 2.284 1.00 72.40 353 GLY A CA 1
ATOM 2187 C C . GLY A 1 353 ? -21.310 32.305 2.673 1.00 74.56 353 GLY A C 1
ATOM 2188 O O . GLY A 1 353 ? -20.575 32.834 1.836 1.00 73.86 353 GLY A O 1
ATOM 2189 N N . THR A 1 354 ? -21.279 32.628 3.948 1.00 74.30 354 THR A N 1
ATOM 2190 C CA . THR A 1 354 ? -20.348 33.588 4.457 1.00 75.54 354 THR A CA 1
ATOM 2191 C C . THR A 1 354 ? -19.722 33.027 5.674 1.00 77.95 354 THR A C 1
ATOM 2192 O O . THR A 1 354 ? -20.322 32.248 6.377 1.00 81.32 354 THR A O 1
ATOM 2196 N N . PRO A 1 355 ? -18.500 33.436 5.950 1.00 77.60 355 PRO A N 1
ATOM 2197 C CA . PRO A 1 355 ? -17.860 32.981 7.159 1.00 78.85 35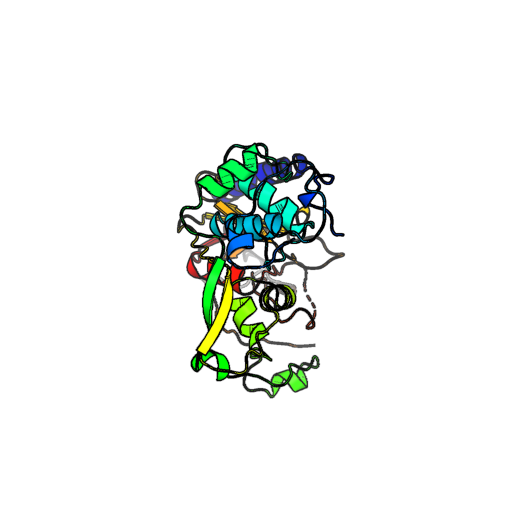5 PRO A CA 1
ATOM 2198 C C . PRO A 1 355 ? -18.063 34.030 8.241 1.00 86.40 355 PRO A C 1
ATOM 2199 O O . PRO A 1 355 ? -18.845 34.955 8.081 1.00 81.24 355 PRO A O 1
ATOM 2203 N N . ASN A 1 356 ? -17.356 33.850 9.345 1.00 84.74 356 ASN A N 1
ATOM 2204 C CA . ASN A 1 356 ? -17.350 34.738 10.487 1.00 90.78 356 ASN A CA 1
ATOM 2205 C C . ASN A 1 356 ? -17.163 36.145 10.009 1.00 92.84 356 ASN A C 1
ATOM 2206 O O . ASN A 1 356 ? -16.219 36.430 9.317 1.00 88.87 356 ASN A O 1
ATOM 2211 N N . PRO A 1 357 ? -18.027 37.069 10.427 1.00 100.54 357 PRO A N 1
ATOM 2212 C CA . PRO A 1 357 ? -18.026 38.505 10.121 1.00 96.75 357 PRO A CA 1
ATOM 2213 C C . PRO A 1 357 ? -16.642 39.134 10.029 1.00 94.58 357 PRO A C 1
ATOM 2214 O O . PRO A 1 357 ? -16.404 39.885 9.108 1.00 90.75 357 PRO A O 1
ATOM 2218 N N . SER A 1 358 ? -15.747 38.851 10.970 1.00 100.68 358 SER A N 1
ATOM 2219 C CA . SER A 1 358 ? -14.382 39.328 10.907 1.00 102.89 358 SER A CA 1
ATOM 2220 C C . SER A 1 358 ? -13.722 38.994 9.562 1.00 96.12 358 SER A C 1
ATOM 2221 O O . SER A 1 358 ? -13.060 39.839 8.997 1.00 92.75 358 SER A O 1
ATOM 2224 N N . LEU A 1 359 ? -13.874 37.772 9.058 1.00 96.87 359 LEU A N 1
ATOM 2225 C CA . LEU A 1 359 ? -13.303 37.423 7.759 1.00 105.10 359 LEU A CA 1
ATOM 2226 C C . LEU A 1 359 ? -13.944 38.265 6.659 1.00 105.23 359 LEU A C 1
ATOM 2227 O O . LEU A 1 359 ? -15.134 38.539 6.697 1.00 107.50 359 LEU A O 1
ATOM 2232 N N . ILE A 1 360 ? -13.150 38.651 5.670 1.00 114.03 360 ILE A N 1
ATOM 2233 C CA . ILE A 1 360 ? -13.603 39.506 4.568 1.00 118.68 360 ILE A CA 1
ATOM 2234 C C . ILE A 1 360 ? -14.382 40.726 5.055 1.00 122.62 360 ILE A C 1
ATOM 2235 O O . ILE A 1 360 ? -13.816 41.807 5.216 1.00 126.54 360 ILE A O 1
ATOM 2240 N N . SER A 1 365 ? -15.907 40.736 -7.367 1.00 85.86 365 SER A N 1
ATOM 2241 C CA . SER A 1 365 ? -16.826 39.597 -7.329 1.00 85.79 365 SER A CA 1
ATOM 2242 C C . SER A 1 365 ? -17.855 39.610 -8.492 1.00 89.41 365 SER A C 1
ATOM 2243 O O . SER A 1 365 ? -18.074 38.571 -9.136 1.00 86.77 365 SER A O 1
ATOM 2246 N N . HIS A 1 366 ? -18.476 40.782 -8.734 1.00 92.20 366 HIS A N 1
ATOM 2247 C CA . HIS A 1 366 ? -19.369 41.102 -9.865 1.00 84.95 366 HIS A CA 1
ATOM 2248 C C . HIS A 1 366 ? -20.705 40.349 -9.868 1.00 77.82 366 HIS A C 1
ATOM 2249 O O . HIS A 1 366 ? -21.772 40.975 -9.935 1.00 74.15 366 HIS A O 1
ATOM 2256 N N . GLY A 1 367 ? -20.662 39.015 -9.816 1.00 77.14 367 GLY A N 1
ATOM 2257 C CA . GLY A 1 367 ? -21.855 38.195 -9.951 1.00 75.54 367 GLY A CA 1
ATOM 2258 C C . GLY A 1 367 ? -21.986 37.037 -8.969 1.00 80.54 367 GLY A C 1
ATOM 2259 O O . GLY A 1 367 ? -22.814 36.140 -9.182 1.00 77.30 367 GLY A O 1
ATOM 2260 N N . CYS A 1 368 ? -21.187 37.027 -7.899 1.00 80.05 368 CYS A N 1
ATOM 2261 C CA . CYS A 1 368 ? -21.413 36.073 -6.829 1.00 72.42 368 CYS A CA 1
ATOM 2262 C C . CYS A 1 368 ? -22.527 36.591 -5.920 1.00 72.10 368 CYS A C 1
ATOM 2263 O O . CYS A 1 368 ? -22.769 37.800 -5.831 1.00 72.63 368 CYS A O 1
ATOM 2266 N N . ILE A 1 369 ? -23.238 35.659 -5.281 1.00 71.47 369 ILE A N 1
ATOM 2267 C CA . ILE A 1 369 ? -24.367 35.963 -4.398 1.00 71.31 369 ILE A CA 1
ATOM 2268 C C . ILE A 1 369 ? -24.066 35.421 -3.001 1.00 71.53 369 ILE A C 1
ATOM 2269 O O . ILE A 1 369 ? -23.932 34.203 -2.822 1.00 71.09 369 ILE A O 1
ATOM 2274 N N . ARG A 1 370 ? -23.998 36.314 -2.009 1.00 72.27 370 ARG A N 1
ATOM 2275 C CA . ARG A 1 370 ? -23.602 35.964 -0.635 1.00 73.72 370 ARG A CA 1
ATOM 2276 C C . ARG A 1 370 ? -24.799 35.957 0.312 1.00 72.43 370 ARG A C 1
ATOM 2277 O O . ARG A 1 370 ? -25.454 36.991 0.498 1.00 72.69 370 ARG A O 1
ATOM 2285 N N . LEU A 1 371 ? -25.060 34.803 0.924 1.00 71.98 371 LEU A N 1
ATOM 2286 C CA . LEU A 1 371 ? -26.045 34.665 1.988 1.00 71.82 371 LEU A CA 1
ATOM 2287 C C . LEU A 1 371 ? -25.404 34.176 3.283 1.00 72.40 371 LEU A C 1
ATOM 2288 O O . LEU A 1 371 ? -24.233 33.794 3.324 1.00 72.84 371 LEU A O 1
ATOM 2293 N N . THR A 1 372 ? -26.197 34.186 4.349 1.00 72.44 372 THR A N 1
ATOM 2294 C CA . THR A 1 372 ? -25.772 33.529 5.575 1.00 72.89 372 THR A CA 1
ATOM 2295 C C . THR A 1 372 ? -25.722 32.025 5.352 1.00 72.21 372 THR A C 1
ATOM 2296 O O . THR A 1 372 ? -26.529 31.462 4.608 1.00 71.29 372 THR A O 1
ATOM 2300 N N . ASN A 1 373 ? -24.764 31.378 6.023 1.00 72.75 373 ASN A N 1
ATOM 2301 C CA . ASN A 1 373 ? -24.514 29.956 5.821 1.00 72.29 373 ASN A CA 1
ATOM 2302 C C . ASN A 1 373 ? -25.781 29.118 5.936 1.00 71.42 373 ASN A C 1
ATOM 2303 O O . ASN A 1 373 ? -25.917 28.110 5.237 1.00 70.75 373 ASN A O 1
ATOM 2308 N N . TRP A 1 374 ? -26.713 29.505 6.812 1.00 71.48 374 TRP A N 1
ATOM 2309 C CA . TRP A 1 374 ? -27.912 28.697 7.028 1.00 70.76 374 TRP A CA 1
ATOM 2310 C C . TRP A 1 374 ? -28.979 28.974 5.978 1.00 69.94 374 TRP A C 1
ATOM 2311 O O . TRP A 1 374 ? -29.751 28.071 5.638 1.00 69.23 374 TRP A O 1
ATOM 2322 N N . ASP A 1 375 ? -29.051 30.204 5.462 1.00 70.09 375 ASP A N 1
ATOM 2323 C CA . ASP A 1 375 ? -29.997 30.490 4.389 1.00 69.40 375 ASP A CA 1
ATOM 2324 C C . ASP A 1 375 ? -29.601 29.756 3.106 1.00 70.44 375 ASP A C 1
ATOM 2325 O O . ASP A 1 375 ? -30.437 29.108 2.459 1.00 71.81 375 ASP A O 1
ATOM 2330 N N . ALA A 1 376 ? -28.321 29.835 2.729 1.00 69.26 376 ALA A N 1
ATOM 2331 C CA . ALA A 1 376 ? -27.850 29.143 1.537 1.00 68.84 376 ALA A CA 1
ATOM 2332 C C . ALA A 1 376 ? -28.022 27.638 1.653 1.00 69.02 376 ALA A C 1
ATOM 2333 O O . ALA A 1 376 ? -28.219 26.955 0.641 1.00 71.35 376 ALA A O 1
ATOM 2335 N N . ASN A 1 377 ? -27.955 27.101 2.866 1.00 68.67 377 ASN A N 1
ATOM 2336 C CA . ASN A 1 377 ? -28.156 25.672 3.041 1.00 68.32 377 ASN A CA 1
ATOM 2337 C C . ASN A 1 377 ? -29.640 25.311 3.007 1.00 71.39 377 ASN A C 1
ATOM 2338 O O . ASN A 1 377 ? -30.008 24.238 2.515 1.00 73.37 377 ASN A O 1
ATOM 2343 N N . ASP A 1 378 ? -30.513 26.180 3.527 1.00 70.52 378 ASP A N 1
ATOM 2344 C CA . ASP A 1 378 ? -31.946 25.957 3.361 1.00 70.22 378 ASP A CA 1
ATOM 2345 C C . ASP A 1 378 ? -32.295 25.982 1.880 1.00 74.98 378 ASP A C 1
ATOM 2346 O O . ASP A 1 378 ? -33.032 25.120 1.386 1.00 80.98 378 ASP A O 1
ATOM 2351 N N . LEU A 1 379 ? -31.746 26.954 1.145 1.00 73.25 379 LEU A N 1
ATOM 2352 C CA . LEU A 1 379 ? -31.908 26.965 -0.307 1.00 71.13 379 LEU A CA 1
ATOM 2353 C C . LEU A 1 379 ? -31.339 25.695 -0.922 1.00 72.71 379 LEU A C 1
ATOM 2354 O O . LEU A 1 379 ? -31.969 25.069 -1.781 1.00 73.89 379 LEU A O 1
ATOM 2359 N N . GLY A 1 380 ? -30.153 25.285 -0.460 1.00 71.93 380 GLY A N 1
ATOM 2360 C CA . GLY A 1 380 ? -29.446 24.177 -1.081 1.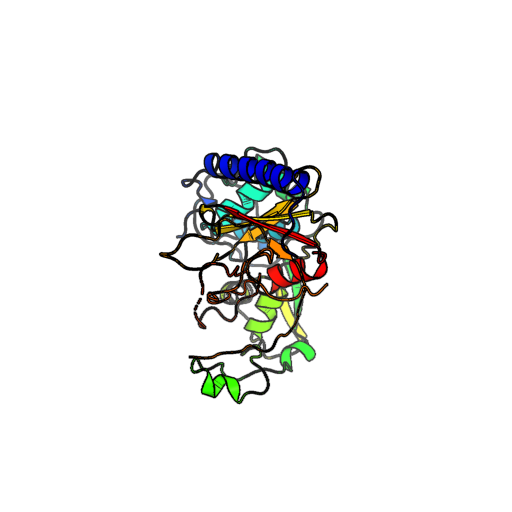00 74.23 380 GLY A CA 1
ATOM 2361 C C . GLY A 1 380 ? -30.177 22.850 -1.019 1.00 77.22 380 GLY A C 1
ATOM 2362 O O . GLY A 1 380 ? -29.953 21.975 -1.858 1.00 84.78 380 GLY A O 1
ATOM 2363 N N . ASN A 1 381 ? -31.044 22.670 -0.028 1.00 81.51 381 ASN A N 1
ATOM 2364 C CA . ASN A 1 381 ? -31.843 21.450 0.034 1.00 81.99 381 ASN A CA 1
ATOM 2365 C C . ASN A 1 381 ? -32.906 21.439 -1.053 1.00 84.38 381 ASN A C 1
ATOM 2366 O O . ASN A 1 381 ? -33.070 20.443 -1.769 1.00 92.43 381 ASN A O 1
ATOM 2371 N N . LYS A 1 382 ? -33.627 22.546 -1.203 1.00 79.70 382 LYS A N 1
ATOM 2372 C CA . LYS A 1 382 ? -34.856 22.528 -1.980 1.00 79.74 382 LYS A CA 1
ATOM 2373 C C . LYS A 1 382 ? -34.659 22.830 -3.468 1.00 74.74 382 LYS A C 1
ATOM 2374 O O . LYS A 1 382 ? -35.411 22.298 -4.298 1.00 73.67 382 LYS A O 1
ATOM 2380 N N . VAL A 1 383 ? -33.678 23.658 -3.838 1.00 73.47 383 VAL A N 1
ATOM 2381 C CA . VAL A 1 383 ? -33.573 24.086 -5.232 1.00 74.31 383 VAL A CA 1
ATOM 2382 C C . VAL A 1 383 ? -33.155 22.905 -6.100 1.00 71.47 383 VAL A C 1
ATOM 2383 O O . VAL A 1 383 ? -32.279 22.109 -5.727 1.00 71.32 383 VAL A O 1
ATOM 2387 N N . ARG A 1 384 ? -33.787 22.777 -7.261 1.00 70.37 384 ARG A N 1
ATOM 2388 C CA . ARG A 1 384 ? -33.473 21.699 -8.185 1.00 69.35 384 ARG A CA 1
ATOM 2389 C C . ARG A 1 384 ? -32.569 22.243 -9.273 1.00 68.22 384 ARG A C 1
ATOM 2390 O O . ARG A 1 384 ? -32.743 23.375 -9.733 1.00 67.96 384 ARG A O 1
ATOM 2398 N N . SER A 1 385 ? -31.579 21.450 -9.658 1.00 70.53 385 SER A N 1
ATOM 2399 C CA . SER A 1 385 ? -30.752 21.861 -10.781 1.00 69.63 385 SER A CA 1
ATOM 2400 C C . SER A 1 385 ? -31.680 22.089 -11.958 1.00 69.67 385 SER A C 1
ATOM 2401 O O . SER A 1 385 ? -32.404 21.178 -12.372 1.00 71.20 385 SER A O 1
ATOM 2404 N N . GLY A 1 386 ? -31.725 23.321 -12.443 1.00 70.62 386 GLY A N 1
ATOM 2405 C CA . GLY A 1 386 ? -32.599 23.650 -13.542 1.00 66.41 386 GLY A CA 1
ATOM 2406 C C . GLY A 1 386 ? -33.227 25.015 -13.391 1.00 69.96 386 GLY A C 1
ATOM 2407 O O . GLY A 1 386 ? -33.449 25.702 -14.391 1.00 74.23 386 GLY A O 1
ATOM 2408 N N . VAL A 1 387 ? -33.505 25.433 -12.150 1.00 72.16 387 VAL A N 1
ATOM 2409 C CA . VAL A 1 387 ? -34.205 26.698 -11.955 1.00 70.45 387 VAL A CA 1
ATOM 2410 C C . VAL A 1 387 ? -33.362 27.843 -12.503 1.00 67.65 387 VAL A C 1
ATOM 2411 O O . VAL A 1 387 ? -32.126 27.785 -12.536 1.00 70.28 387 VAL A O 1
ATOM 2415 N N . THR A 1 388 ? -34.036 28.888 -12.948 1.00 65.63 388 THR A N 1
ATOM 2416 C CA . THR A 1 388 ? -33.354 29.970 -13.631 1.00 67.66 388 THR A CA 1
ATOM 2417 C C . THR A 1 388 ? -33.134 31.129 -12.670 1.00 68.18 388 THR A C 1
ATOM 2418 O O . THR A 1 388 ? -33.988 31.421 -11.827 1.00 68.52 388 THR A O 1
ATOM 2422 N N . VAL A 1 389 ? -31.971 31.769 -12.793 1.00 66.68 389 VAL A N 1
ATOM 2423 C CA . VAL A 1 389 ? -31.531 32.832 -11.900 1.00 67.09 389 VAL A CA 1
ATOM 2424 C C . VAL A 1 389 ? -31.248 34.082 -12.724 1.00 67.63 389 VAL A C 1
ATOM 2425 O O . VAL A 1 389 ? -30.584 34.012 -13.762 1.00 72.03 389 VAL A O 1
ATOM 2429 N N . LYS A 1 390 ? -31.746 35.226 -12.260 1.00 68.01 390 LYS A N 1
ATOM 2430 C CA . LYS A 1 390 ? -31.502 36.507 -12.905 1.00 68.63 390 LYS A CA 1
ATOM 2431 C C . LYS A 1 390 ? -31.131 37.546 -11.858 1.00 69.15 390 LYS A C 1
ATOM 2432 O O . LYS A 1 390 ? -31.489 37.430 -10.681 1.00 69.02 390 LYS A O 1
ATOM 2438 N N . PHE A 1 391 ? -30.440 38.580 -12.305 1.00 69.81 391 PHE A N 1
ATOM 2439 C CA . PHE A 1 391 ? -30.104 39.719 -11.474 1.00 70.47 391 PHE A CA 1
ATOM 2440 C C . PHE A 1 391 ? -31.036 40.870 -11.809 1.00 70.91 391 PHE A C 1
ATOM 2441 O O . PHE A 1 391 ? -31.662 40.890 -12.864 1.00 71.38 391 PHE A O 1
ATOM 2449 N N . LEU A 1 392 ? -31.148 41.824 -10.896 1.00 71.44 392 LEU A N 1
ATOM 2450 C CA . LEU A 1 392 ? -31.966 43.003 -11.168 1.00 73.61 392 LEU A CA 1
ATOM 2451 C C . LEU A 1 392 ? -31.379 44.181 -10.409 1.00 72.86 392 LEU A C 1
ATOM 2452 O O . LEU A 1 392 ? -31.198 44.100 -9.201 1.00 74.15 392 LEU A O 1
ATOM 2457 N N . GLU A 1 393 ? -31.064 45.257 -11.116 1.00 76.58 393 GLU A N 1
ATOM 2458 C CA . GLU A 1 393 ? -30.557 46.478 -10.497 1.00 74.99 393 GLU A CA 1
ATOM 2459 C C . GLU A 1 393 ? -31.622 47.027 -9.553 1.00 80.75 393 GLU A C 1
ATOM 2460 O O . GLU A 1 393 ? -31.377 47.526 -8.430 1.00 77.54 393 GLU A O 1
#